Protein AF-A0A432K5N5-F1 (afdb_monomer_lite)

Radius of gyration: 28.48 Å; chains: 1; bounding box: 92×32×69 Å

Foldseek 3Di:
DPVVVVVVVVVVVVVVVVVVVVVVVVPPPPVPPDAAEAEQVVQFPHEDADFWHKYWYNQTPFGKHFAFDKGKYKYFHNDFLKAKKKAWPDDDADPPKWKWKAQERDPVHHTPDIDHPVHDRHPHIDFRDPVYNRNMMMIITHHRHMDRTIMIIMHIDHDDFDKDKDWDAKVVGWDDDPNDTDDDDDPPDDMDTAMAMGRVCAPVGHHDGPVVDFDWDDPPPPDIDRDHD

Secondary structure (DSSP, 8-state):
--HHHHHHHHHHHHHHHHHHHHHHHTTS------PPEEETTTTTTEEEE-SEEEEE-TTGGGSPBPTT-EEEEEEE-SSTT-EEEEEEEEEE--TT-EEEEEESSSTTSEEEEEE-SSS--TTSEEE--TT-TT--EEEEEE-SS-BSEEEEEEEEEPPPPP-EEEEEEEESPPEEETTEEE----TT---EEEEEEE-TTTTSSS---GGGS---EE-SSS-EE----

Sequence (229 aa):
MQLHITELIIYKHMKTIIQSLTLSILLIIGITAKSQNYNISNYNGQTVSTCSGNFYDSGGPNGSYNQGENYSITFCPSTAGAYINLDFTQWNVGAGDNLRVYDGSTNAANLLATFNNTLSPVGMIVTASVLNPAGCLTLEWSSASTSAGWAAAVSCGLPCQNFEVVLQSSTPAFHLDTGFYYIDICPGDTVSITAEGIYNLNDSVYHQSDLTTDFIWDMGNGTFDTAIT

Structure (mmCIF, N/CA/C/O backbone):
data_AF-A0A432K5N5-F1
#
_entry.id   AF-A0A432K5N5-F1
#
loop_
_atom_site.group_PDB
_atom_site.id
_atom_site.type_symbol
_atom_site.label_atom_id
_atom_site.label_alt_id
_atom_site.label_comp_id
_atom_site.label_asym_id
_atom_site.label_entity_id
_atom_site.label_seq_id
_atom_site.pdbx_PDB_ins_code
_atom_site.Cartn_x
_atom_site.Cartn_y
_atom_site.Cartn_z
_atom_site.occupancy
_atom_site.B_iso_or_equiv
_atom_site.auth_seq_id
_atom_site.auth_comp_id
_atom_site.auth_asym_id
_atom_site.auth_atom_id
_atom_site.pdbx_PDB_model_num
ATOM 1 N N . MET A 1 1 ? -72.935 -12.241 -6.022 1.00 48.00 1 MET A N 1
ATOM 2 C CA . MET A 1 1 ? -71.746 -12.521 -5.185 1.00 48.00 1 MET A CA 1
ATOM 3 C C . MET A 1 1 ? -70.800 -13.442 -5.963 1.00 48.00 1 MET A C 1
ATOM 5 O O . MET A 1 1 ? -70.664 -14.602 -5.620 1.00 48.00 1 MET A O 1
ATOM 9 N N . GLN A 1 2 ? -70.224 -12.971 -7.078 1.00 45.00 2 GLN A N 1
ATOM 10 C CA . GLN A 1 2 ? -69.380 -13.824 -7.942 1.00 45.00 2 GLN A CA 1
ATOM 11 C C . GLN A 1 2 ? -68.281 -13.031 -8.667 1.00 45.00 2 GLN A C 1
ATOM 13 O O . GLN A 1 2 ? -67.183 -13.541 -8.824 1.00 45.00 2 GLN A O 1
ATOM 18 N N . LEU A 1 3 ? -68.517 -11.749 -8.975 1.00 39.62 3 LEU A N 1
ATOM 19 C CA . LEU A 1 3 ? -67.509 -10.859 -9.574 1.00 39.62 3 LEU A CA 1
ATOM 20 C C . LEU A 1 3 ? -66.351 -10.481 -8.628 1.00 39.62 3 LEU A C 1
ATOM 22 O O . LEU A 1 3 ? -65.210 -10.391 -9.066 1.00 39.62 3 LEU A O 1
ATOM 26 N N . HIS A 1 4 ? -66.611 -10.325 -7.326 1.00 44.00 4 HIS A N 1
ATOM 27 C CA . HIS A 1 4 ? -65.592 -9.870 -6.364 1.00 44.00 4 HIS A CA 1
ATOM 28 C C . HIS A 1 4 ? -64.550 -10.942 -5.988 1.00 44.00 4 HIS A C 1
ATOM 30 O O . HIS A 1 4 ? -63.457 -10.611 -5.541 1.00 44.00 4 HIS A O 1
ATOM 36 N N . ILE A 1 5 ? -64.864 -12.232 -6.168 1.00 46.91 5 ILE A N 1
ATOM 37 C CA . ILE A 1 5 ? -63.944 -13.331 -5.825 1.00 46.91 5 ILE A CA 1
ATOM 38 C C . ILE A 1 5 ? -62.950 -13.577 -6.974 1.00 46.91 5 ILE A C 1
ATOM 40 O O . ILE A 1 5 ? -61.781 -13.864 -6.728 1.00 46.91 5 ILE A O 1
ATOM 44 N N . THR A 1 6 ? -63.374 -13.394 -8.228 1.00 48.53 6 THR A N 1
ATOM 45 C CA . THR A 1 6 ? -62.521 -13.559 -9.417 1.00 48.53 6 THR A CA 1
ATOM 46 C C . THR A 1 6 ? -61.426 -12.496 -9.541 1.00 48.53 6 THR A C 1
ATOM 48 O O . THR A 1 6 ? -60.299 -12.840 -9.886 1.00 48.53 6 THR A O 1
ATOM 51 N N . GLU A 1 7 ? -61.697 -11.231 -9.199 1.00 49.97 7 GLU A N 1
ATOM 52 C CA . GLU A 1 7 ? -60.682 -10.161 -9.261 1.00 49.97 7 GLU A CA 1
ATOM 53 C C . GLU A 1 7 ? -59.570 -10.340 -8.213 1.00 49.97 7 GLU A C 1
ATOM 55 O O . GLU A 1 7 ? -58.390 -10.136 -8.507 1.00 49.97 7 GLU A O 1
ATOM 60 N N . LEU A 1 8 ? -59.921 -10.801 -7.006 1.00 45.25 8 LEU A N 1
ATOM 61 C CA . LEU A 1 8 ? -58.962 -11.004 -5.915 1.00 45.25 8 LEU A CA 1
ATOM 62 C C . LEU A 1 8 ? -57.970 -12.149 -6.208 1.00 45.25 8 LEU A C 1
ATOM 64 O O . LEU A 1 8 ? -56.801 -12.078 -5.823 1.00 45.25 8 LEU A O 1
ATOM 68 N N . ILE A 1 9 ? -58.426 -13.196 -6.908 1.00 52.25 9 ILE A N 1
ATOM 69 C CA . ILE A 1 9 ? -57.605 -14.356 -7.295 1.00 52.25 9 ILE A CA 1
ATOM 70 C C . ILE A 1 9 ? -56.605 -13.968 -8.395 1.00 52.25 9 ILE A C 1
ATOM 72 O O . ILE A 1 9 ? -55.424 -14.307 -8.291 1.00 52.25 9 ILE A O 1
ATOM 76 N N . ILE A 1 10 ? -57.038 -13.198 -9.401 1.00 55.00 10 ILE A N 1
ATOM 77 C CA . ILE A 1 10 ? -56.168 -12.709 -10.485 1.00 55.00 10 ILE A CA 1
ATOM 78 C C . ILE A 1 10 ? -55.070 -11.794 -9.922 1.00 55.00 10 ILE A C 1
ATOM 80 O O . ILE A 1 10 ? -53.894 -11.970 -10.243 1.00 55.00 10 ILE A O 1
ATOM 84 N N . TYR A 1 11 ? -55.424 -10.881 -9.009 1.00 47.34 11 TYR A N 1
ATOM 85 C CA . TYR A 1 11 ? -54.466 -9.969 -8.380 1.00 47.34 11 TYR A CA 1
ATOM 86 C C . TYR A 1 11 ? -53.404 -10.705 -7.544 1.00 47.34 11 TYR A C 1
ATOM 88 O O . TYR A 1 11 ? -52.215 -10.390 -7.630 1.00 47.34 11 TYR A O 1
ATOM 96 N N . LYS A 1 12 ? -53.799 -11.725 -6.767 1.00 51.06 12 LYS A N 1
ATOM 97 C CA . LYS A 1 12 ? -52.868 -12.497 -5.928 1.00 51.06 12 LYS A CA 1
ATOM 98 C C . LYS A 1 12 ? -51.894 -13.326 -6.774 1.00 51.06 12 LYS A C 1
ATOM 100 O O . LYS A 1 12 ? -50.698 -13.294 -6.500 1.00 51.06 12 LYS A O 1
ATOM 105 N N . HIS A 1 13 ? -52.374 -13.982 -7.835 1.00 55.09 13 HIS A N 1
ATOM 106 C CA . HIS A 1 13 ? -51.514 -14.735 -8.755 1.00 55.09 13 HIS A CA 1
ATOM 107 C C . HIS A 1 13 ? -50.558 -13.830 -9.542 1.00 55.09 13 HIS A C 1
ATOM 109 O O . HIS A 1 13 ? -49.378 -14.158 -9.648 1.00 55.09 13 HIS A O 1
ATOM 115 N N . MET A 1 14 ? -51.013 -12.666 -10.021 1.00 58.84 14 MET A N 1
ATOM 116 C CA . MET A 1 14 ? -50.136 -11.694 -10.686 1.00 58.84 14 MET A CA 1
ATOM 117 C C . MET A 1 14 ? -49.046 -11.164 -9.749 1.00 58.84 14 MET A C 1
ATOM 119 O O . MET A 1 14 ? -47.897 -11.052 -10.162 1.00 58.84 14 MET A O 1
ATOM 123 N N . LYS A 1 15 ? -49.363 -10.884 -8.478 1.00 54.88 15 LYS A N 1
ATOM 124 C CA . LYS A 1 15 ? -48.390 -10.362 -7.506 1.00 54.88 15 LYS A CA 1
ATOM 125 C C . LYS A 1 15 ? -47.316 -11.393 -7.147 1.00 54.88 15 LYS A C 1
ATOM 127 O O . LYS A 1 15 ? -46.144 -11.037 -7.090 1.00 54.88 15 LYS A O 1
ATOM 132 N N . THR A 1 16 ? -47.690 -12.667 -6.989 1.00 53.41 16 THR A N 1
ATOM 133 C CA . THR A 1 16 ? -46.729 -13.756 -6.749 1.00 53.41 16 THR A CA 1
ATOM 134 C C . THR A 1 16 ? -45.864 -14.024 -7.982 1.00 53.41 16 THR A C 1
ATOM 136 O O . THR A 1 16 ? -44.657 -14.155 -7.838 1.00 53.41 16 THR A O 1
ATOM 139 N N . ILE A 1 17 ? -46.432 -14.007 -9.195 1.00 57.22 17 ILE A N 1
ATOM 140 C CA . ILE A 1 17 ? -45.670 -14.169 -10.446 1.00 57.22 17 ILE A CA 1
ATOM 141 C C . ILE A 1 17 ? -44.694 -12.999 -10.657 1.00 57.22 17 ILE A C 1
ATOM 143 O O . ILE A 1 17 ? -43.542 -13.233 -11.006 1.00 57.22 17 ILE A O 1
ATOM 147 N N . ILE A 1 18 ? -45.104 -11.754 -10.384 1.00 55.78 18 ILE A N 1
ATOM 148 C CA . ILE A 1 18 ? -44.230 -10.573 -10.480 1.00 55.78 18 ILE A CA 1
ATOM 149 C C . ILE A 1 18 ? -43.122 -10.622 -9.416 1.00 55.78 18 ILE A C 1
ATOM 151 O O . ILE A 1 18 ? -41.972 -10.375 -9.757 1.00 55.78 18 ILE A O 1
ATOM 155 N N . GLN A 1 19 ? -43.421 -11.013 -8.169 1.00 50.06 19 GLN A N 1
ATOM 156 C CA . GLN A 1 19 ? -42.411 -11.177 -7.111 1.00 50.06 19 GLN A CA 1
ATOM 157 C C . GLN A 1 19 ? -41.409 -12.301 -7.421 1.00 50.06 19 GLN A C 1
ATOM 159 O O . GLN A 1 19 ? -40.210 -12.132 -7.190 1.00 50.06 19 GLN A O 1
ATOM 164 N N . SER A 1 20 ? -41.869 -13.419 -7.992 1.00 51.44 20 SER A N 1
ATOM 165 C CA . SER A 1 20 ? -41.005 -14.512 -8.446 1.00 51.44 20 SER A CA 1
ATOM 166 C C . SER A 1 20 ? -40.150 -14.104 -9.649 1.00 51.44 20 SER A C 1
ATOM 168 O O . SER A 1 20 ? -38.953 -14.363 -9.633 1.00 51.44 20 SER A O 1
ATOM 170 N N . LEU A 1 21 ? -40.702 -13.393 -10.644 1.00 49.06 21 LEU A N 1
ATOM 171 C CA . LEU A 1 21 ? -39.921 -12.877 -11.777 1.00 49.06 21 LEU A CA 1
ATOM 172 C C . LEU A 1 21 ? -38.880 -11.834 -11.343 1.00 49.06 21 LEU A C 1
ATOM 174 O O . LEU A 1 21 ? -37.764 -11.858 -11.856 1.00 49.06 21 LEU A O 1
ATOM 178 N N . THR A 1 22 ? -39.189 -10.960 -10.379 1.00 52.25 22 THR A N 1
ATOM 179 C CA . THR A 1 22 ? -38.211 -9.985 -9.864 1.00 52.25 22 THR A CA 1
ATOM 180 C C . THR A 1 22 ? -37.103 -10.641 -9.040 1.00 52.25 22 THR A C 1
ATOM 182 O O . THR A 1 22 ? -35.961 -10.203 -9.127 1.00 52.25 22 THR A O 1
ATOM 185 N N . LEU A 1 23 ? -37.394 -11.718 -8.297 1.00 46.12 23 LEU A N 1
ATOM 186 C CA . LEU A 1 23 ? -36.391 -12.449 -7.511 1.00 46.12 23 LEU A CA 1
ATOM 187 C C . LEU A 1 23 ? -35.502 -13.346 -8.394 1.00 46.12 23 LEU A C 1
ATOM 189 O O . LEU A 1 23 ? -34.322 -13.516 -8.108 1.00 46.12 23 LEU A O 1
ATOM 193 N N . SER A 1 24 ? -36.039 -13.868 -9.503 1.00 49.38 24 SER A N 1
ATOM 194 C CA . SER A 1 24 ? -35.274 -14.637 -10.497 1.00 49.38 24 SER A CA 1
ATOM 195 C C . SER A 1 24 ? -34.424 -13.760 -11.430 1.00 49.38 24 SER A C 1
ATOM 197 O O . SER A 1 24 ? -33.369 -14.202 -11.873 1.00 49.38 24 SER A O 1
ATOM 199 N N . ILE A 1 25 ? -34.832 -12.512 -11.697 1.00 50.62 25 ILE A N 1
ATOM 200 C CA . ILE A 1 25 ? -34.043 -11.538 -12.478 1.00 50.62 25 ILE A CA 1
ATOM 201 C C . ILE A 1 25 ? -32.912 -10.912 -11.638 1.00 50.62 25 ILE A C 1
ATOM 203 O O . ILE A 1 25 ? -31.869 -10.566 -12.190 1.00 50.62 25 ILE A O 1
ATOM 207 N N . LEU A 1 26 ? -33.052 -10.844 -10.307 1.00 47.88 26 LEU A N 1
ATOM 208 C CA . LEU A 1 26 ? -32.001 -10.343 -9.408 1.00 47.88 26 LEU A CA 1
ATOM 209 C C . LEU A 1 26 ? -30.883 -11.367 -9.110 1.00 47.88 26 LEU A C 1
ATOM 211 O O . LEU A 1 26 ? -29.876 -11.000 -8.514 1.00 47.88 26 LEU A O 1
ATOM 215 N N . LEU A 1 27 ? -31.022 -12.631 -9.536 1.00 47.88 27 LEU A N 1
ATOM 216 C CA . LEU A 1 27 ? -30.067 -13.715 -9.241 1.00 47.88 27 LEU A CA 1
ATOM 217 C C . LEU A 1 27 ? -29.141 -14.086 -10.422 1.00 47.88 27 LEU A C 1
ATOM 219 O O . LEU A 1 27 ? -28.374 -15.037 -10.321 1.00 47.88 27 LEU A O 1
ATOM 223 N N . ILE A 1 28 ? -29.188 -13.355 -11.546 1.00 52.25 28 ILE A N 1
ATOM 224 C CA . ILE A 1 28 ? -28.352 -13.640 -12.739 1.00 52.25 28 ILE A CA 1
ATOM 225 C C . ILE A 1 28 ? -27.325 -12.530 -13.029 1.00 52.25 28 ILE A C 1
ATOM 227 O O . ILE A 1 28 ? -26.468 -12.684 -13.897 1.00 52.25 28 ILE A O 1
ATOM 231 N N . ILE A 1 29 ? -27.275 -11.461 -12.230 1.00 54.59 29 ILE A N 1
ATOM 232 C CA . ILE A 1 29 ? -26.068 -10.625 -12.166 1.00 54.59 29 ILE A CA 1
ATOM 233 C C . ILE A 1 29 ? -25.124 -11.292 -11.167 1.00 54.59 29 ILE A C 1
ATOM 235 O O . ILE A 1 29 ? -24.932 -10.834 -10.045 1.00 54.59 29 ILE A O 1
ATOM 239 N N . GLY A 1 30 ? -24.564 -12.435 -11.568 1.00 46.44 30 GLY A N 1
ATOM 240 C CA . GLY A 1 30 ? -23.359 -12.939 -10.934 1.00 46.44 30 GLY A CA 1
ATOM 241 C C . GLY A 1 30 ? -22.313 -11.844 -11.072 1.00 46.44 30 GLY A C 1
ATOM 242 O O . GLY A 1 30 ? -21.838 -11.579 -12.175 1.00 46.44 30 GLY A O 1
ATOM 243 N N . ILE A 1 31 ? -22.013 -11.157 -9.972 1.00 51.69 31 ILE A N 1
ATOM 244 C CA . ILE A 1 31 ? -20.956 -10.157 -9.906 1.00 51.69 31 ILE A CA 1
ATOM 245 C C . ILE A 1 31 ? -19.654 -10.938 -10.074 1.00 51.69 31 ILE A C 1
ATOM 247 O O . ILE A 1 31 ? -19.021 -11.350 -9.107 1.00 51.69 31 ILE A O 1
ATOM 251 N N . THR A 1 32 ? -19.254 -11.218 -11.312 1.00 44.94 32 THR A N 1
ATOM 252 C CA . THR A 1 32 ? -17.868 -11.566 -11.589 1.00 44.94 32 THR A CA 1
ATOM 253 C C . THR A 1 32 ? -17.076 -10.308 -11.288 1.00 44.94 32 THR A C 1
ATOM 255 O O . THR A 1 32 ? -16.906 -9.458 -12.162 1.00 44.94 32 THR A O 1
ATOM 258 N N . ALA A 1 33 ? -16.638 -10.163 -10.038 1.00 48.50 33 ALA A N 1
ATOM 259 C CA . ALA A 1 33 ? -15.584 -9.242 -9.668 1.00 48.50 33 ALA A CA 1
ATOM 260 C C . ALA A 1 33 ? -14.334 -9.696 -10.429 1.00 48.50 33 ALA A C 1
ATOM 262 O O . ALA A 1 33 ? -13.565 -10.547 -9.986 1.00 48.50 33 ALA A O 1
ATOM 263 N N . LYS A 1 34 ? -14.184 -9.211 -11.662 1.00 54.66 34 LYS A N 1
ATOM 264 C CA . LYS A 1 34 ? -12.931 -9.331 -12.390 1.00 54.66 34 LYS A CA 1
ATOM 265 C C . LYS A 1 34 ? -11.971 -8.401 -11.661 1.00 54.66 34 LYS A C 1
ATOM 267 O O . LYS A 1 34 ? -12.153 -7.188 -11.705 1.00 54.66 34 LYS A O 1
ATOM 272 N N . SER A 1 35 ? -10.992 -8.976 -10.964 1.00 68.69 35 SER A N 1
ATOM 273 C CA . SER A 1 35 ? -9.805 -8.228 -10.548 1.00 68.69 35 SER A CA 1
ATOM 274 C C . SER A 1 35 ? -9.280 -7.476 -11.775 1.00 68.69 35 SER A C 1
ATOM 276 O O . SER A 1 35 ? -9.126 -8.080 -12.843 1.00 68.69 35 SER A O 1
ATOM 278 N N . GLN A 1 36 ? -9.120 -6.156 -11.670 1.00 91.44 36 GLN A N 1
ATOM 279 C CA . GLN A 1 36 ? -8.632 -5.347 -12.784 1.00 91.44 36 GLN A CA 1
ATOM 280 C C . GLN A 1 36 ? -7.173 -5.705 -13.059 1.00 91.44 36 GLN A C 1
ATOM 282 O O . GLN A 1 36 ? -6.395 -5.883 -12.126 1.00 91.44 36 GLN A O 1
ATOM 287 N N . ASN A 1 37 ? -6.801 -5.798 -14.333 1.00 95.81 37 ASN A N 1
ATOM 288 C CA . ASN A 1 37 ? -5.415 -6.026 -14.721 1.00 95.81 37 ASN A CA 1
ATOM 289 C C . ASN A 1 37 ? -4.746 -4.685 -15.033 1.00 95.81 37 ASN A C 1
ATOM 291 O O . ASN A 1 37 ? -5.134 -3.994 -15.975 1.00 95.81 37 ASN A O 1
ATOM 295 N N . TYR A 1 38 ? -3.712 -4.359 -14.274 1.00 97.88 38 TYR A N 1
ATOM 296 C CA . TYR A 1 38 ? -2.843 -3.215 -14.472 1.00 97.88 38 TYR A CA 1
ATOM 297 C C . TYR A 1 38 ? -1.561 -3.702 -15.135 1.00 97.88 38 TYR A C 1
ATOM 299 O O . TYR A 1 38 ? -0.731 -4.343 -14.508 1.00 97.88 38 TYR A O 1
ATOM 307 N N . ASN A 1 39 ? -1.403 -3.432 -16.423 1.00 97.88 39 ASN A N 1
ATOM 308 C CA . ASN A 1 39 ? -0.133 -3.640 -17.108 1.00 97.88 39 ASN A CA 1
ATOM 309 C C . ASN A 1 39 ? 0.626 -2.310 -17.082 1.00 97.88 39 ASN A C 1
ATOM 311 O O . ASN A 1 39 ? 0.088 -1.299 -17.541 1.00 97.88 39 ASN A O 1
ATOM 315 N N . ILE A 1 40 ? 1.847 -2.297 -16.545 1.00 98.31 40 ILE A N 1
ATOM 316 C CA . ILE A 1 40 ? 2.584 -1.054 -16.284 1.00 98.31 40 ILE A CA 1
ATOM 317 C C . ILE A 1 40 ? 2.774 -0.184 -17.538 1.00 98.31 40 ILE A C 1
ATOM 319 O O . ILE A 1 40 ? 2.737 1.040 -17.446 1.00 98.31 40 ILE A O 1
ATOM 323 N N . SER A 1 41 ? 2.884 -0.791 -18.725 1.00 98.12 41 SER A N 1
ATOM 324 C CA . SER A 1 41 ? 3.033 -0.052 -19.986 1.00 98.12 41 SER A CA 1
ATOM 325 C C . SER A 1 41 ? 1.778 0.748 -20.365 1.00 98.12 41 SER A C 1
ATOM 327 O O . SER A 1 41 ? 1.883 1.869 -20.863 1.00 98.12 41 SER A O 1
ATOM 329 N N . ASN A 1 42 ? 0.586 0.223 -20.057 1.00 98.19 42 ASN A N 1
ATOM 330 C CA . ASN A 1 42 ? -0.697 0.885 -20.328 1.00 98.19 42 ASN A CA 1
ATOM 331 C C . ASN A 1 42 ? -0.989 2.030 -19.349 1.00 98.19 42 ASN A C 1
ATOM 333 O O . ASN A 1 42 ? -1.762 2.935 -19.663 1.00 98.19 42 ASN A O 1
ATOM 337 N N . TYR A 1 43 ? -0.381 1.975 -18.164 1.00 98.06 43 TYR A N 1
ATOM 338 C CA . TYR A 1 43 ? -0.580 2.927 -17.072 1.00 98.06 43 TYR A CA 1
ATOM 339 C C . TYR A 1 43 ? 0.659 3.792 -16.809 1.00 98.06 43 TYR A C 1
ATOM 341 O O . TYR A 1 43 ? 0.774 4.400 -15.747 1.00 98.06 43 TYR A O 1
ATOM 349 N N . ASN A 1 44 ? 1.574 3.873 -17.777 1.00 98.50 44 ASN A N 1
ATOM 350 C CA . ASN A 1 44 ? 2.822 4.606 -17.622 1.00 98.50 44 ASN A CA 1
ATOM 351 C C . ASN A 1 44 ? 2.584 6.082 -17.245 1.00 98.50 44 ASN A C 1
ATOM 353 O O . ASN A 1 44 ? 1.885 6.807 -17.957 1.00 98.50 44 ASN A O 1
ATOM 357 N N . GLY A 1 45 ? 3.183 6.522 -16.138 1.00 97.88 45 GLY A N 1
ATOM 358 C CA . GLY A 1 45 ? 3.072 7.867 -15.580 1.00 97.88 45 GLY A CA 1
ATOM 359 C C . GLY A 1 45 ? 1.733 8.179 -14.907 1.00 97.88 45 GLY A C 1
ATOM 360 O O . GLY A 1 45 ? 1.482 9.342 -14.593 1.00 97.88 45 GLY A O 1
ATOM 361 N N . GLN A 1 46 ? 0.855 7.191 -14.711 1.00 98.31 46 GLN A N 1
ATOM 362 C CA . GLN A 1 46 ? -0.476 7.404 -14.140 1.00 98.31 46 GLN A CA 1
ATOM 363 C C . GLN A 1 46 ? -0.526 7.098 -12.642 1.00 98.31 46 GLN A C 1
ATOM 365 O O . GLN A 1 46 ? 0.175 6.221 -12.135 1.00 98.31 46 GLN A O 1
ATOM 370 N N . THR A 1 47 ? -1.448 7.777 -11.958 1.00 98.44 47 THR A N 1
ATOM 371 C CA . THR A 1 47 ? -1.877 7.434 -10.601 1.00 98.44 47 THR A CA 1
ATOM 372 C C . THR A 1 47 ? -3.207 6.691 -10.664 1.00 98.44 47 THR A C 1
ATOM 374 O O . THR A 1 47 ? -4.201 7.224 -11.156 1.00 98.44 47 THR A O 1
ATOM 377 N N . VAL A 1 48 ? -3.237 5.469 -10.142 1.00 98.19 48 VAL A N 1
ATOM 378 C CA . VAL A 1 48 ? -4.415 4.604 -10.087 1.00 98.19 48 VAL A CA 1
ATOM 379 C C . VAL A 1 48 ? -4.918 4.532 -8.649 1.00 98.19 48 VAL A C 1
ATOM 381 O O . VAL A 1 48 ? -4.195 4.098 -7.755 1.00 98.19 48 VAL A O 1
ATOM 384 N N . SER A 1 49 ? -6.173 4.928 -8.429 1.00 97.75 49 SER A N 1
ATOM 385 C CA . SER A 1 49 ? -6.854 4.737 -7.146 1.00 97.75 49 SER A CA 1
ATOM 386 C C . SER A 1 49 ? -7.570 3.384 -7.135 1.00 97.75 49 SER A C 1
ATOM 388 O O . SER A 1 49 ? -8.514 3.178 -7.899 1.00 97.75 49 SER A O 1
ATOM 390 N N . THR A 1 50 ? -7.095 2.436 -6.325 1.00 97.06 50 THR A N 1
ATOM 391 C CA . THR A 1 50 ? -7.640 1.071 -6.251 1.00 97.06 50 THR A CA 1
ATOM 392 C C . THR A 1 50 ? -7.286 0.391 -4.929 1.00 97.06 50 THR A C 1
ATOM 394 O O . THR A 1 50 ? -6.323 0.762 -4.267 1.00 97.06 50 THR A O 1
ATOM 397 N N . CYS A 1 51 ? -8.049 -0.637 -4.566 1.00 96.44 51 CYS A N 1
ATOM 398 C CA . CYS A 1 51 ? -7.748 -1.543 -3.457 1.00 96.44 51 CYS A CA 1
ATOM 399 C C . CYS A 1 51 ? -7.767 -3.019 -3.867 1.00 96.44 51 CYS A C 1
ATOM 401 O O . CYS A 1 51 ? -7.766 -3.901 -3.011 1.00 96.44 51 CYS A O 1
ATOM 403 N N . SER A 1 52 ? -7.806 -3.297 -5.171 1.00 97.06 52 SER A N 1
ATOM 404 C CA . SER A 1 52 ? -7.775 -4.656 -5.705 1.00 97.06 52 SER A CA 1
ATOM 405 C C . SER A 1 52 ? -7.301 -4.649 -7.152 1.00 97.06 52 SER A C 1
ATOM 407 O O . SER A 1 52 ? -7.764 -3.832 -7.951 1.00 97.06 52 SER A O 1
ATOM 409 N N . GLY A 1 53 ? -6.456 -5.596 -7.527 1.00 96.69 53 GLY A N 1
ATOM 410 C CA . GLY A 1 53 ? -6.078 -5.786 -8.921 1.00 96.69 53 GLY A CA 1
ATOM 411 C C . GLY A 1 53 ? -4.933 -6.764 -9.077 1.00 96.69 53 GLY A C 1
ATOM 412 O O . GLY A 1 53 ? -4.273 -7.116 -8.105 1.00 96.69 53 GLY A O 1
ATOM 413 N N . ASN A 1 54 ? -4.670 -7.161 -10.312 1.00 97.81 54 ASN A N 1
ATOM 414 C CA . ASN A 1 54 ? -3.435 -7.831 -10.679 1.00 97.81 54 ASN A CA 1
ATOM 415 C C . ASN A 1 54 ? -2.554 -6.834 -11.426 1.00 97.81 54 ASN A C 1
ATOM 417 O O . ASN A 1 54 ? -2.996 -6.216 -12.390 1.00 97.81 54 ASN A O 1
ATOM 421 N N . PHE A 1 55 ? -1.319 -6.677 -10.991 1.00 98.31 55 PHE A N 1
ATOM 422 C CA . PHE A 1 55 ? -0.328 -5.780 -11.549 1.00 98.31 55 PHE A CA 1
ATOM 423 C C . PHE A 1 55 ? 0.759 -6.586 -12.257 1.00 98.31 55 PHE A C 1
ATOM 425 O O . PHE A 1 55 ? 1.299 -7.529 -11.690 1.00 98.31 55 PHE A O 1
ATOM 432 N N . TYR A 1 56 ? 1.061 -6.225 -13.496 1.00 98.44 56 TYR A N 1
ATOM 433 C CA . TYR A 1 56 ? 1.975 -6.941 -14.375 1.00 98.44 56 TYR A CA 1
ATOM 434 C C . TYR A 1 56 ? 2.977 -5.980 -15.005 1.00 98.44 56 TYR A C 1
ATOM 436 O O . TYR A 1 56 ? 2.704 -4.781 -15.160 1.00 98.44 56 TYR A O 1
ATOM 444 N N . ASP A 1 57 ? 4.092 -6.542 -15.461 1.00 98.38 57 ASP A N 1
ATOM 445 C CA . ASP A 1 57 ? 4.968 -5.894 -16.430 1.00 98.38 57 ASP A CA 1
ATOM 446 C C . ASP A 1 57 ? 4.265 -5.628 -17.782 1.00 98.38 57 ASP A C 1
ATOM 448 O O . ASP A 1 57 ? 3.058 -5.840 -17.952 1.00 98.38 57 ASP A O 1
ATOM 452 N N . SER A 1 58 ? 5.028 -5.126 -18.757 1.00 98.12 58 SER A N 1
ATOM 453 C CA . SER A 1 58 ? 4.537 -4.727 -20.080 1.00 98.12 58 SER A CA 1
ATOM 454 C C . SER A 1 58 ? 3.959 -5.874 -20.922 1.00 98.12 58 SER A C 1
ATOM 456 O O . SER A 1 58 ? 3.091 -5.632 -21.765 1.00 98.12 58 SER A O 1
ATOM 458 N N . GLY A 1 59 ? 4.380 -7.117 -20.686 1.00 97.12 59 GLY A N 1
ATOM 459 C CA . GLY A 1 59 ? 3.909 -8.318 -21.373 1.00 97.12 59 GLY A CA 1
ATOM 460 C C . GLY A 1 59 ? 2.538 -8.804 -20.896 1.00 97.12 59 GLY A C 1
ATOM 461 O O . GLY A 1 59 ? 1.862 -9.565 -21.596 1.00 97.12 59 GLY A O 1
ATOM 462 N N . GLY A 1 60 ? 2.076 -8.330 -19.736 1.00 96.44 60 GLY A N 1
ATOM 463 C CA . GLY A 1 60 ? 0.827 -8.779 -19.127 1.00 96.44 60 GLY A CA 1
ATOM 464 C C . GLY A 1 60 ? 0.890 -10.238 -18.640 1.00 96.44 60 GLY A C 1
ATOM 465 O O . GLY A 1 60 ? 1.961 -10.821 -18.540 1.00 96.44 60 GLY A O 1
ATOM 466 N N . PRO A 1 61 ? -0.257 -10.881 -18.355 1.00 94.25 61 PRO A N 1
ATOM 467 C CA . PRO A 1 61 ? -0.291 -12.157 -17.628 1.00 94.25 61 PRO A CA 1
ATOM 468 C C . PRO A 1 61 ? 0.337 -13.355 -18.355 1.00 94.25 61 PRO A C 1
ATOM 470 O O . PRO A 1 61 ? 0.571 -14.380 -17.725 1.00 94.25 61 PRO A O 1
ATOM 473 N N . ASN A 1 62 ? 0.535 -13.271 -19.675 1.00 93.69 62 ASN A N 1
ATOM 474 C CA . ASN A 1 62 ? 1.026 -14.386 -20.496 1.00 93.69 62 ASN A CA 1
ATOM 475 C C . ASN A 1 62 ? 2.177 -13.981 -21.433 1.00 93.69 62 ASN A C 1
ATOM 477 O O . ASN A 1 62 ? 2.549 -14.768 -22.303 1.00 93.69 62 ASN A O 1
ATOM 481 N N . GLY A 1 63 ? 2.674 -12.747 -21.330 1.00 96.12 63 GLY A N 1
ATOM 482 C CA . GLY A 1 63 ? 3.687 -12.201 -22.228 1.00 96.12 63 GLY A CA 1
ATOM 483 C C . GLY A 1 63 ? 4.962 -11.841 -21.481 1.00 96.12 63 GLY A C 1
ATOM 484 O O . GLY A 1 63 ? 4.958 -11.687 -20.269 1.00 96.12 63 GLY A O 1
ATOM 485 N N . SER A 1 64 ? 6.047 -11.702 -22.232 1.00 98.00 64 SER A N 1
ATOM 486 C CA . SER A 1 64 ? 7.320 -11.194 -21.726 1.00 98.00 64 SER A CA 1
ATOM 487 C C . SER A 1 64 ? 7.375 -9.675 -21.813 1.00 98.00 64 SER A C 1
ATOM 489 O O . SER A 1 64 ? 6.839 -9.095 -22.761 1.00 98.00 64 SER A O 1
ATOM 491 N N . TYR A 1 65 ? 8.107 -9.054 -20.892 1.00 98.38 65 TYR A N 1
ATOM 492 C CA . TYR A 1 65 ? 8.531 -7.667 -21.051 1.00 98.38 65 TYR A CA 1
ATOM 493 C C . TYR A 1 65 ? 9.691 -7.547 -22.043 1.00 98.38 65 TYR A C 1
ATOM 495 O O . TYR A 1 65 ? 10.453 -8.495 -22.247 1.00 98.38 65 TYR A O 1
ATOM 503 N N . ASN A 1 66 ? 9.855 -6.369 -22.643 1.00 98.31 66 ASN A N 1
ATOM 504 C CA . ASN A 1 66 ? 10.897 -6.074 -23.623 1.00 98.31 66 ASN A CA 1
ATOM 505 C C . ASN A 1 66 ? 12.110 -5.387 -22.987 1.00 98.31 66 ASN A C 1
ATOM 507 O O . ASN A 1 66 ? 12.035 -4.827 -21.896 1.00 98.31 66 ASN A O 1
ATOM 511 N N . GLN A 1 67 ? 13.235 -5.390 -23.702 1.00 97.69 67 GLN A N 1
ATOM 512 C CA . GLN A 1 67 ? 14.420 -4.614 -23.334 1.00 97.69 67 GLN A CA 1
ATOM 513 C C . GLN A 1 67 ? 14.197 -3.110 -23.564 1.00 97.69 67 GLN A C 1
ATOM 515 O O . GLN A 1 67 ? 13.581 -2.715 -24.553 1.00 97.69 67 GLN A O 1
ATOM 520 N N . GLY A 1 68 ? 14.792 -2.273 -22.709 1.00 98.06 68 GLY A N 1
ATOM 521 C CA . GLY A 1 68 ? 14.811 -0.818 -22.876 1.00 98.06 68 GLY A CA 1
ATOM 522 C C . GLY A 1 68 ? 13.544 -0.127 -22.381 1.00 98.06 68 GLY A C 1
ATOM 523 O O . GLY A 1 68 ? 13.264 1.004 -22.778 1.00 98.06 68 GLY A O 1
ATOM 524 N N . GLU A 1 69 ? 12.769 -0.796 -21.533 1.00 98.50 69 GLU A N 1
ATOM 525 C CA . GLU A 1 69 ? 11.572 -0.227 -20.934 1.00 98.50 69 GLU A CA 1
ATOM 526 C C . GLU A 1 69 ? 11.937 0.725 -19.805 1.00 98.50 69 GLU A C 1
ATOM 528 O O . GLU A 1 69 ? 12.915 0.526 -19.081 1.00 98.50 69 GLU A O 1
ATOM 533 N N . ASN A 1 70 ? 11.123 1.764 -19.665 1.00 98.50 70 ASN A N 1
ATOM 534 C CA . ASN A 1 70 ? 11.175 2.700 -18.559 1.00 98.50 70 ASN A CA 1
ATOM 535 C C . ASN A 1 70 ? 9.749 3.181 -18.299 1.00 98.50 70 ASN A C 1
ATOM 537 O O . ASN A 1 70 ? 9.235 4.036 -19.027 1.00 98.50 70 ASN A O 1
ATOM 541 N N . TYR A 1 71 ? 9.098 2.565 -17.318 1.00 98.75 71 TYR A N 1
ATOM 542 C CA . TYR A 1 71 ? 7.705 2.828 -16.990 1.00 98.75 71 TYR A CA 1
ATOM 543 C C . TYR A 1 71 ? 7.552 3.151 -15.514 1.00 98.75 71 TYR A C 1
ATOM 545 O O . TYR A 1 71 ? 8.211 2.545 -14.672 1.00 98.75 71 TYR A O 1
ATOM 553 N N . SER A 1 72 ? 6.642 4.063 -15.195 1.00 98.62 72 SER A N 1
ATOM 554 C CA . SER A 1 72 ? 6.254 4.340 -13.816 1.00 98.62 72 SER A CA 1
ATOM 555 C C . SER A 1 72 ? 4.752 4.219 -13.617 1.00 98.62 72 SER A C 1
ATOM 557 O O . SER A 1 72 ? 3.972 4.415 -14.544 1.00 98.62 72 SER A O 1
ATOM 559 N N . ILE A 1 73 ? 4.332 3.885 -12.405 1.00 98.75 73 ILE A N 1
ATOM 560 C CA . ILE A 1 73 ? 2.926 3.887 -12.004 1.00 98.75 73 ILE A CA 1
ATOM 561 C C . ILE A 1 73 ? 2.837 4.168 -10.511 1.00 98.75 73 ILE A C 1
ATOM 563 O O . ILE A 1 73 ? 3.667 3.701 -9.732 1.00 98.75 73 ILE A O 1
ATOM 567 N N . THR A 1 74 ? 1.812 4.899 -10.100 1.00 98.81 74 THR A N 1
ATOM 568 C CA . THR A 1 74 ? 1.510 5.113 -8.687 1.00 98.81 74 THR A CA 1
ATOM 569 C C . THR A 1 74 ? 0.189 4.446 -8.354 1.00 98.81 74 THR A C 1
ATOM 571 O O . THR A 1 74 ? -0.830 4.749 -8.969 1.00 98.81 74 THR A O 1
ATOM 574 N N . PHE A 1 75 ? 0.177 3.571 -7.355 1.00 98.69 75 PHE A N 1
ATOM 575 C CA . PHE A 1 75 ? -1.057 3.078 -6.758 1.00 98.69 75 PHE A CA 1
ATOM 576 C C . PHE A 1 75 ? -1.362 3.877 -5.501 1.00 98.69 75 PHE A C 1
ATOM 578 O O . PHE A 1 75 ? -0.498 4.045 -4.644 1.00 98.69 75 PHE A O 1
ATOM 585 N N . CYS A 1 76 ? -2.598 4.340 -5.386 1.00 98.12 76 CYS A N 1
ATOM 586 C CA . CYS A 1 76 ? -3.139 4.941 -4.180 1.00 98.12 76 CYS A CA 1
ATOM 587 C C . CYS A 1 76 ? -4.380 4.158 -3.744 1.00 98.12 76 CYS A C 1
ATOM 589 O O . CYS A 1 76 ? -5.129 3.679 -4.599 1.00 98.12 76 CYS A O 1
ATOM 591 N N . PRO A 1 77 ? -4.625 4.027 -2.436 1.00 96.88 77 PRO A N 1
ATOM 592 C CA . PRO A 1 77 ? -5.794 3.324 -1.939 1.00 96.88 77 PRO A CA 1
ATOM 593 C C . PRO A 1 77 ? -7.071 4.034 -2.410 1.00 96.88 77 PRO A C 1
ATOM 595 O O . PRO A 1 77 ? -7.156 5.263 -2.404 1.00 96.88 77 PRO A O 1
ATOM 598 N N . SER A 1 78 ? -8.081 3.271 -2.831 1.00 95.12 78 SER A N 1
ATOM 599 C CA . SER A 1 78 ? -9.420 3.818 -3.117 1.00 95.12 78 SER A CA 1
ATOM 600 C C . SER A 1 78 ? -10.257 4.044 -1.858 1.00 95.12 78 SER A C 1
ATOM 602 O O . SER A 1 78 ? -11.291 4.705 -1.911 1.00 95.12 78 SER A O 1
ATOM 604 N N . THR A 1 79 ? -9.814 3.490 -0.730 1.00 89.75 79 THR A N 1
ATOM 605 C CA . THR A 1 79 ? -10.427 3.666 0.586 1.00 89.75 79 THR A CA 1
ATOM 606 C C . THR A 1 79 ? -9.645 4.722 1.360 1.00 89.75 79 THR A C 1
ATOM 608 O O . THR A 1 79 ? -8.429 4.607 1.504 1.00 89.75 79 THR A O 1
ATOM 611 N N . ALA A 1 80 ? -10.334 5.744 1.871 1.00 85.62 80 ALA A N 1
ATOM 612 C CA . ALA A 1 80 ? -9.710 6.772 2.700 1.00 85.62 80 ALA A CA 1
ATOM 613 C C . ALA A 1 80 ? -9.039 6.145 3.936 1.00 85.62 80 ALA A C 1
ATOM 615 O O . ALA A 1 80 ? -9.610 5.256 4.567 1.00 85.62 80 ALA A O 1
ATOM 616 N N . GLY A 1 81 ? -7.810 6.575 4.230 1.00 83.44 81 GLY A N 1
ATOM 617 C CA . GLY A 1 81 ? -7.013 6.072 5.352 1.00 83.44 81 GLY A CA 1
ATOM 618 C C . GLY A 1 81 ? -6.416 4.669 5.174 1.00 83.44 81 GLY A C 1
ATOM 619 O O . GLY A 1 81 ? -5.655 4.211 6.022 1.00 83.44 81 GLY A O 1
ATOM 620 N N . ALA A 1 82 ? -6.716 3.967 4.082 1.00 92.06 82 ALA A N 1
ATOM 621 C CA . ALA A 1 82 ? -6.026 2.719 3.781 1.00 92.06 82 ALA A CA 1
ATOM 622 C C . ALA A 1 82 ? -4.607 2.974 3.243 1.00 92.06 82 ALA A C 1
ATOM 624 O O . ALA A 1 82 ? -4.198 4.111 3.020 1.00 92.06 82 ALA A O 1
ATOM 625 N N . TYR A 1 83 ? -3.853 1.902 3.029 1.00 95.38 83 TYR A N 1
ATOM 626 C CA . TYR A 1 83 ? -2.544 1.911 2.385 1.00 95.38 83 TYR A CA 1
ATOM 627 C C . TYR A 1 83 ? -2.422 0.749 1.398 1.00 95.38 83 TYR A C 1
ATOM 629 O O . TYR A 1 83 ? -3.077 -0.280 1.561 1.00 95.38 83 TYR A O 1
ATOM 637 N N . ILE A 1 84 ? -1.597 0.912 0.363 1.00 98.19 84 ILE A N 1
ATOM 638 C CA . ILE A 1 84 ? -1.374 -0.108 -0.665 1.00 98.19 84 ILE A CA 1
ATOM 639 C C . ILE A 1 84 ? -0.463 -1.222 -0.150 1.00 98.19 84 ILE A C 1
ATOM 641 O O . ILE A 1 84 ? 0.608 -0.964 0.398 1.00 98.19 84 ILE A O 1
ATOM 645 N N . ASN A 1 85 ? -0.879 -2.451 -0.441 1.00 97.81 85 ASN A N 1
ATOM 646 C CA . ASN A 1 85 ? -0.117 -3.684 -0.335 1.00 97.81 85 ASN A CA 1
ATOM 647 C C . ASN A 1 85 ? 0.099 -4.278 -1.730 1.00 97.81 85 ASN A C 1
ATOM 649 O O . ASN A 1 85 ? -0.844 -4.383 -2.519 1.00 97.81 85 ASN A O 1
ATOM 653 N N . LEU A 1 86 ? 1.321 -4.721 -2.005 1.00 98.44 86 LEU A N 1
ATOM 654 C CA . LEU A 1 86 ? 1.691 -5.458 -3.208 1.00 98.44 86 LEU A CA 1
ATOM 655 C C . LEU A 1 86 ? 2.242 -6.827 -2.816 1.00 98.44 86 LEU A C 1
ATOM 657 O O . LEU A 1 86 ? 3.257 -6.911 -2.127 1.00 98.44 86 LEU A O 1
ATOM 661 N N . ASP A 1 87 ? 1.585 -7.884 -3.278 1.00 98.12 87 ASP A N 1
ATOM 662 C CA . ASP A 1 87 ? 2.020 -9.269 -3.085 1.00 98.12 87 ASP A CA 1
ATOM 663 C C . ASP A 1 87 ? 2.513 -9.849 -4.413 1.00 98.12 87 ASP A C 1
ATOM 665 O O . ASP A 1 87 ? 1.722 -10.098 -5.325 1.00 98.12 87 ASP A O 1
ATOM 669 N N . PHE A 1 88 ? 3.827 -10.019 -4.558 1.00 97.94 88 PHE A N 1
ATOM 670 C CA . PHE A 1 88 ? 4.425 -10.512 -5.798 1.00 97.94 88 PHE A CA 1
ATOM 671 C C . PHE A 1 88 ? 4.297 -12.034 -5.901 1.00 97.94 88 PHE A C 1
ATOM 673 O O . PHE A 1 88 ? 4.873 -12.788 -5.119 1.00 97.94 88 PHE A O 1
ATOM 680 N N . THR A 1 89 ? 3.590 -12.490 -6.934 1.00 95.38 89 THR A N 1
ATOM 681 C CA . THR A 1 89 ? 3.304 -13.912 -7.187 1.00 95.38 89 THR A CA 1
ATOM 682 C C . THR A 1 89 ? 4.227 -14.526 -8.238 1.00 95.38 89 THR A C 1
ATOM 684 O O . THR A 1 89 ? 4.394 -15.745 -8.280 1.00 95.38 89 THR A O 1
ATOM 687 N N . GLN A 1 90 ? 4.846 -13.698 -9.084 1.00 96.75 90 GLN A N 1
ATOM 688 C CA . GLN A 1 90 ? 5.801 -14.122 -10.106 1.00 96.75 90 GLN A CA 1
ATOM 689 C C . GLN A 1 90 ? 6.962 -13.135 -10.185 1.00 96.75 90 GLN A C 1
ATOM 691 O O . GLN A 1 90 ? 6.757 -11.922 -10.140 1.00 96.75 90 GLN A O 1
ATOM 696 N N . TRP A 1 91 ? 8.175 -13.667 -10.334 1.00 98.06 91 TRP A N 1
ATOM 697 C CA . TRP A 1 91 ? 9.383 -12.870 -10.519 1.00 98.06 91 TRP A CA 1
ATOM 698 C C . TRP A 1 91 ? 10.430 -13.643 -11.314 1.00 98.06 91 TRP A C 1
ATOM 700 O O . TRP A 1 91 ? 11.085 -14.554 -10.806 1.00 98.06 91 TRP A O 1
ATOM 710 N N . ASN A 1 92 ? 10.580 -13.281 -12.580 1.00 97.75 92 ASN A N 1
ATOM 711 C CA . ASN A 1 92 ? 11.596 -13.797 -13.478 1.00 97.75 92 ASN A CA 1
ATOM 712 C C . ASN A 1 92 ? 12.102 -12.643 -14.345 1.00 97.75 92 ASN A C 1
ATOM 714 O O . ASN A 1 92 ? 11.590 -12.378 -15.434 1.00 97.75 92 ASN A O 1
ATOM 718 N N . VAL A 1 93 ? 13.114 -11.957 -13.822 1.00 98.25 93 VAL A N 1
ATOM 719 C CA . VAL A 1 93 ? 13.741 -10.802 -14.464 1.00 98.25 93 VAL A CA 1
ATOM 720 C C . VAL A 1 93 ? 15.211 -11.092 -14.759 1.00 98.25 93 VAL A C 1
ATOM 722 O O . VAL A 1 93 ? 15.859 -11.866 -14.049 1.00 98.25 93 VAL A O 1
ATOM 725 N N . GLY A 1 94 ? 15.745 -10.494 -15.816 1.00 97.75 94 GLY A N 1
ATOM 726 C CA . GLY A 1 94 ? 17.134 -10.652 -16.217 1.00 97.75 94 GLY A CA 1
ATOM 727 C C . GLY A 1 94 ? 18.075 -9.662 -15.535 1.00 97.75 94 GLY A C 1
ATOM 728 O O . GLY A 1 94 ? 17.687 -8.775 -14.772 1.00 97.75 94 GLY A O 1
ATOM 729 N N . ALA A 1 95 ? 19.370 -9.851 -15.778 1.00 97.25 95 ALA A N 1
ATOM 730 C CA . ALA A 1 95 ? 20.405 -9.013 -15.187 1.00 97.25 95 ALA A CA 1
ATOM 731 C C . ALA A 1 95 ? 20.327 -7.571 -15.715 1.00 97.25 95 ALA A C 1
ATOM 733 O O . ALA A 1 95 ? 20.240 -7.347 -16.920 1.00 97.25 95 ALA A O 1
ATOM 734 N N . GLY A 1 96 ? 20.409 -6.600 -14.802 1.00 96.19 96 GLY A N 1
ATOM 735 C CA . GLY A 1 96 ? 20.294 -5.172 -15.119 1.00 96.19 96 GLY A CA 1
ATOM 736 C C . GLY A 1 96 ? 18.860 -4.635 -15.106 1.00 96.19 96 GLY A C 1
ATOM 737 O O . GLY A 1 96 ? 18.684 -3.419 -15.167 1.00 96.19 96 GLY A O 1
ATOM 738 N N . ASP A 1 97 ? 17.859 -5.506 -14.961 1.00 98.56 97 ASP A N 1
ATOM 739 C CA . ASP A 1 97 ? 16.465 -5.105 -14.780 1.00 98.56 97 ASP A CA 1
ATOM 740 C C . ASP A 1 97 ? 16.212 -4.700 -13.325 1.00 98.56 97 ASP A C 1
ATOM 742 O O . ASP A 1 97 ? 16.742 -5.317 -12.398 1.00 98.56 97 ASP A O 1
ATOM 746 N N . ASN A 1 98 ? 15.409 -3.657 -13.114 1.00 98.44 98 ASN A N 1
ATOM 747 C CA . ASN A 1 98 ? 15.110 -3.136 -11.784 1.00 98.44 98 ASN A CA 1
ATOM 748 C C . ASN A 1 98 ? 13.652 -2.685 -11.674 1.00 98.44 98 ASN A C 1
ATOM 750 O O . ASN A 1 98 ? 13.171 -1.941 -12.527 1.00 98.44 98 ASN A O 1
ATOM 754 N N . LEU A 1 99 ? 13.004 -3.052 -10.567 1.00 98.69 99 LEU A N 1
ATOM 755 C CA . LEU A 1 99 ? 11.769 -2.437 -10.086 1.00 98.69 99 LEU A CA 1
ATOM 756 C C . LEU A 1 99 ? 12.067 -1.685 -8.790 1.00 98.69 99 LEU A C 1
ATOM 758 O O . LEU A 1 99 ? 12.385 -2.298 -7.769 1.00 98.69 99 LEU A O 1
ATOM 762 N N . ARG A 1 100 ? 11.974 -0.360 -8.824 1.00 98.81 100 ARG A N 1
ATOM 763 C CA . ARG A 1 100 ? 12.094 0.489 -7.636 1.00 98.81 100 ARG A CA 1
ATOM 764 C C . ARG A 1 100 ? 10.716 0.758 -7.065 1.00 98.81 100 ARG A C 1
ATOM 766 O O . ARG A 1 100 ? 9.799 1.063 -7.821 1.00 98.81 100 ARG A O 1
ATOM 773 N N . VAL A 1 101 ? 10.587 0.666 -5.746 1.00 98.75 101 VAL A N 1
ATOM 774 C CA . VAL A 1 101 ? 9.339 0.959 -5.035 1.00 98.75 101 VAL A CA 1
ATOM 775 C C . VAL A 1 101 ? 9.579 2.091 -4.048 1.00 98.75 101 VAL A C 1
ATOM 777 O O . VAL A 1 101 ? 10.433 1.985 -3.169 1.00 98.75 101 VAL A O 1
ATOM 780 N N . TYR A 1 102 ? 8.819 3.167 -4.198 1.00 98.75 102 TYR A N 1
ATOM 781 C CA . TYR A 1 102 ? 8.893 4.386 -3.406 1.00 98.75 102 TYR A CA 1
ATOM 782 C C . TYR A 1 102 ? 7.660 4.516 -2.510 1.00 98.75 102 TYR A C 1
ATOM 784 O O . TYR A 1 102 ? 6.529 4.299 -2.953 1.00 98.75 102 TYR A O 1
ATOM 792 N N . ASP A 1 103 ? 7.886 4.906 -1.258 1.00 98.25 103 ASP A N 1
ATOM 793 C CA . ASP A 1 103 ? 6.865 5.072 -0.223 1.00 98.25 103 ASP A CA 1
ATOM 794 C C . ASP A 1 103 ? 6.159 6.427 -0.316 1.00 98.25 103 ASP A C 1
ATOM 796 O O . ASP A 1 103 ? 6.333 7.313 0.522 1.00 98.25 103 ASP A O 1
ATOM 800 N N . GLY A 1 104 ? 5.409 6.627 -1.392 1.00 97.56 104 GLY A N 1
ATOM 801 C CA . GLY A 1 104 ? 4.633 7.841 -1.586 1.00 97.56 104 GLY A CA 1
ATOM 802 C C . GLY A 1 104 ? 4.090 7.980 -2.997 1.00 97.56 104 GLY A C 1
ATOM 803 O O . GLY A 1 104 ? 4.242 7.106 -3.850 1.00 97.56 104 GLY A O 1
ATOM 804 N N . SER A 1 105 ? 3.452 9.120 -3.255 1.00 97.12 105 SER A N 1
ATOM 805 C CA . SER A 1 105 ? 2.791 9.412 -4.533 1.00 97.12 105 SER A CA 1
ATOM 806 C C . SER A 1 105 ? 3.740 9.814 -5.669 1.00 97.12 105 SER A C 1
ATOM 808 O O . SER A 1 105 ? 3.270 10.100 -6.766 1.00 97.12 105 SER A O 1
ATOM 810 N N . THR A 1 106 ? 5.051 9.892 -5.419 1.00 96.31 106 THR A N 1
ATOM 811 C CA . THR A 1 106 ? 6.066 10.239 -6.425 1.00 96.31 106 THR A CA 1
ATOM 812 C C . THR A 1 106 ? 7.373 9.479 -6.181 1.00 96.31 106 THR A C 1
ATOM 814 O O . THR A 1 106 ? 7.614 8.952 -5.095 1.00 96.31 106 THR A O 1
ATOM 817 N N . ASN A 1 107 ? 8.263 9.486 -7.175 1.00 93.19 107 ASN A N 1
ATOM 818 C CA . ASN A 1 107 ? 9.622 8.937 -7.084 1.00 93.19 107 ASN A CA 1
ATOM 819 C C . ASN A 1 107 ? 10.611 9.805 -6.273 1.00 93.19 107 ASN A C 1
ATOM 821 O O . ASN A 1 107 ? 11.773 9.436 -6.119 1.00 93.19 107 ASN A O 1
ATOM 825 N N . ALA A 1 108 ? 10.164 10.952 -5.750 1.00 96.56 108 ALA A N 1
ATOM 826 C CA . ALA A 1 108 ? 10.923 11.756 -4.793 1.00 96.56 108 ALA A CA 1
ATOM 827 C C . ALA A 1 108 ? 10.708 11.294 -3.339 1.00 96.56 108 ALA A C 1
ATOM 829 O O . ALA A 1 108 ? 11.387 11.783 -2.435 1.00 96.56 108 ALA A O 1
ATOM 830 N N . ALA A 1 109 ? 9.754 10.384 -3.106 1.00 97.06 109 ALA A N 1
ATOM 831 C CA . ALA A 1 109 ? 9.524 9.774 -1.804 1.00 97.06 109 ALA A CA 1
ATOM 832 C C . ALA A 1 109 ? 10.663 8.815 -1.412 1.00 97.06 109 ALA A C 1
ATOM 834 O O . ALA A 1 109 ? 11.559 8.515 -2.203 1.00 97.06 109 ALA A O 1
ATOM 835 N N . ASN A 1 110 ? 10.636 8.323 -0.171 1.00 97.44 110 ASN A N 1
ATOM 836 C CA . ASN A 1 110 ? 11.660 7.404 0.314 1.00 97.44 110 ASN A CA 1
ATOM 837 C C . ASN A 1 110 ? 11.647 6.092 -0.489 1.00 97.44 110 ASN A C 1
ATOM 839 O O . ASN A 1 110 ? 10.597 5.477 -0.665 1.00 97.44 110 ASN A O 1
ATOM 843 N N . LEU A 1 111 ? 12.813 5.646 -0.956 1.00 98.12 111 LEU A N 1
ATOM 844 C CA . LEU A 1 111 ? 12.950 4.363 -1.645 1.00 98.12 111 LEU A CA 1
ATOM 845 C C . LEU A 1 111 ? 12.845 3.226 -0.618 1.00 98.12 111 LEU A C 1
ATOM 847 O O . LEU A 1 111 ? 13.689 3.120 0.270 1.00 98.12 111 LEU A O 1
ATOM 851 N N . LEU A 1 112 ? 11.838 2.362 -0.756 1.00 97.38 112 LEU A N 1
ATOM 852 C CA . LEU A 1 112 ? 11.671 1.180 0.096 1.00 97.38 112 LEU A CA 1
ATOM 853 C C . LEU A 1 112 ? 12.602 0.054 -0.331 1.00 97.38 112 LEU A C 1
ATOM 855 O O . LEU A 1 112 ? 13.283 -0.550 0.494 1.00 97.38 112 LEU A O 1
ATOM 859 N N . ALA A 1 113 ? 12.609 -0.246 -1.629 1.00 97.12 113 ALA A N 1
ATOM 860 C CA . ALA A 1 113 ? 13.344 -1.374 -2.173 1.00 97.12 113 ALA A CA 1
ATOM 861 C C . ALA A 1 113 ? 13.650 -1.189 -3.660 1.00 97.12 113 ALA A C 1
ATOM 863 O O . ALA A 1 113 ? 12.965 -0.466 -4.384 1.00 97.12 113 ALA A O 1
ATOM 864 N N . THR A 1 114 ? 14.684 -1.892 -4.117 1.00 98.44 114 THR A N 1
ATOM 865 C CA . THR A 1 114 ? 14.950 -2.137 -5.537 1.00 98.44 114 THR A CA 1
ATOM 866 C C . THR A 1 114 ? 15.026 -3.642 -5.748 1.00 98.44 114 THR A C 1
ATOM 868 O O . THR A 1 114 ? 15.967 -4.279 -5.281 1.00 98.44 114 THR A O 1
ATOM 871 N N . PHE A 1 115 ? 14.038 -4.203 -6.438 1.00 98.62 115 PHE A N 1
ATOM 872 C CA . PHE A 1 115 ? 13.996 -5.618 -6.794 1.00 98.62 115 PHE A CA 1
ATOM 873 C C . PHE A 1 115 ? 14.632 -5.845 -8.161 1.00 98.62 115 PHE A C 1
ATOM 875 O O . PHE A 1 115 ? 14.481 -5.026 -9.067 1.00 98.62 115 PHE A O 1
ATOM 882 N N . ASN A 1 116 ? 15.348 -6.956 -8.310 1.00 98.38 116 ASN A N 1
ATOM 883 C CA . ASN A 1 116 ? 16.083 -7.308 -9.528 1.00 98.38 116 ASN A CA 1
ATOM 884 C C . ASN A 1 116 ? 16.318 -8.829 -9.595 1.00 98.38 116 ASN A C 1
ATOM 886 O O . ASN A 1 116 ? 15.703 -9.600 -8.859 1.00 98.38 116 ASN A O 1
ATOM 890 N N . ASN A 1 117 ? 17.220 -9.287 -10.463 1.00 96.75 117 ASN A N 1
ATOM 891 C CA . ASN A 1 117 ? 17.527 -10.712 -10.627 1.00 96.75 117 ASN A CA 1
ATOM 892 C C . ASN A 1 117 ? 18.260 -11.355 -9.428 1.00 96.75 117 ASN A C 1
ATOM 894 O O . ASN A 1 117 ? 18.442 -12.569 -9.410 1.00 96.75 117 ASN A O 1
ATOM 898 N N . THR A 1 118 ? 18.706 -10.561 -8.451 1.00 97.00 118 THR A N 1
ATOM 899 C CA . THR A 1 118 ? 19.383 -11.031 -7.227 1.00 97.00 118 THR A CA 1
ATOM 900 C C . THR A 1 118 ? 18.533 -10.870 -5.967 1.00 97.00 118 THR A C 1
ATOM 902 O O . THR A 1 118 ? 18.743 -11.601 -5.002 1.00 97.00 118 THR A O 1
ATOM 905 N N . LEU A 1 119 ? 17.553 -9.960 -5.984 1.00 97.44 119 LEU A N 1
ATOM 906 C CA . LEU A 1 119 ? 16.606 -9.732 -4.896 1.00 97.44 119 LEU A CA 1
ATOM 907 C C . LEU A 1 119 ? 15.172 -9.856 -5.421 1.00 97.44 119 LEU A C 1
ATOM 909 O O . LEU A 1 119 ? 14.666 -8.950 -6.085 1.00 97.44 119 LEU A O 1
ATOM 913 N N . SER A 1 120 ? 14.533 -10.980 -5.095 1.00 97.38 120 SER A N 1
ATOM 914 C CA . SER A 1 120 ? 13.140 -11.262 -5.445 1.00 97.38 120 SER A CA 1
ATOM 915 C C . SER A 1 120 ? 12.175 -10.759 -4.359 1.00 97.38 120 SER A C 1
ATOM 917 O O . SER A 1 120 ? 12.439 -11.005 -3.180 1.00 97.38 120 SER A O 1
ATOM 919 N N . PRO A 1 121 ? 11.050 -10.117 -4.730 1.00 97.00 121 PRO A N 1
ATOM 920 C CA . PRO A 1 121 ? 9.964 -9.757 -3.820 1.00 97.00 121 PRO A CA 1
ATOM 921 C C . PRO A 1 121 ? 8.965 -10.900 -3.569 1.00 97.00 121 PRO A C 1
ATOM 923 O O . PRO A 1 121 ? 8.011 -10.723 -2.818 1.00 97.00 121 PRO A O 1
ATOM 926 N N . VAL A 1 122 ? 9.118 -12.064 -4.209 1.00 97.19 122 VAL A N 1
ATOM 927 C CA . VAL A 1 122 ? 8.161 -13.171 -4.036 1.00 97.19 122 VAL A CA 1
ATOM 928 C C . VAL A 1 122 ? 8.233 -13.714 -2.611 1.00 97.19 122 VAL A C 1
ATOM 930 O O . VAL A 1 122 ? 9.315 -14.026 -2.113 1.00 97.19 122 VAL A O 1
ATOM 933 N N . GLY A 1 123 ? 7.070 -13.863 -1.973 1.00 92.12 123 GLY A N 1
ATOM 934 C CA . GLY A 1 123 ? 6.954 -14.325 -0.587 1.00 92.12 123 GLY A CA 1
ATOM 935 C C . GLY A 1 123 ? 7.028 -13.209 0.461 1.00 92.12 123 GLY A C 1
ATOM 936 O O . GLY A 1 123 ? 7.058 -13.507 1.654 1.00 92.12 123 GLY A O 1
ATOM 937 N N . MET A 1 124 ? 7.038 -11.941 0.039 1.00 91.81 124 MET A N 1
ATOM 938 C CA . MET A 1 124 ? 6.862 -10.785 0.917 1.00 91.81 124 MET A CA 1
ATOM 939 C C . MET A 1 124 ? 5.755 -9.864 0.406 1.00 91.81 124 MET A C 1
ATOM 941 O O . MET A 1 124 ? 5.523 -9.749 -0.795 1.00 91.81 124 MET A O 1
ATOM 945 N N . ILE A 1 125 ? 5.110 -9.169 1.342 1.00 95.62 125 ILE A N 1
ATOM 946 C CA . ILE A 1 125 ? 4.161 -8.100 1.037 1.00 95.62 125 ILE A CA 1
ATOM 947 C C . ILE A 1 125 ? 4.913 -6.776 1.122 1.00 95.62 125 ILE A C 1
ATOM 949 O O . ILE A 1 125 ? 5.463 -6.428 2.169 1.00 95.62 125 ILE A O 1
ATOM 953 N N . VAL A 1 126 ? 4.934 -6.031 0.021 1.00 97.50 126 VAL A N 1
ATOM 954 C CA . VAL A 1 126 ? 5.474 -4.672 -0.021 1.00 97.50 126 VAL A CA 1
ATOM 955 C C . VAL A 1 126 ? 4.341 -3.708 0.306 1.00 97.50 126 VAL A C 1
ATOM 957 O O . VAL A 1 126 ? 3.360 -3.633 -0.429 1.00 97.50 126 VAL A O 1
ATOM 960 N N . THR A 1 127 ? 4.471 -2.982 1.412 1.00 96.75 127 THR A N 1
ATOM 961 C CA . THR A 1 127 ? 3.433 -2.080 1.930 1.00 96.75 127 THR A CA 1
ATOM 962 C C . THR A 1 127 ? 3.920 -0.638 1.959 1.00 9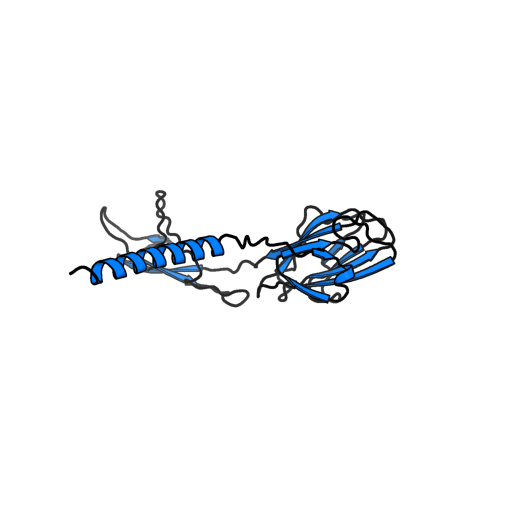6.75 127 THR A C 1
ATOM 964 O O . THR A 1 127 ? 5.093 -0.389 2.245 1.00 96.75 127 THR A O 1
ATOM 967 N N . ALA A 1 128 ? 3.016 0.315 1.720 1.00 96.38 128 ALA A N 1
ATOM 968 C CA . ALA A 1 128 ? 3.250 1.702 2.120 1.00 96.38 128 ALA A CA 1
ATOM 969 C C . ALA A 1 128 ? 3.424 1.779 3.647 1.00 96.38 128 ALA A C 1
ATOM 971 O O . ALA A 1 128 ? 2.793 1.020 4.392 1.00 96.38 128 ALA A O 1
ATOM 972 N N . SER A 1 129 ? 4.328 2.642 4.115 1.00 91.62 129 SER A N 1
ATOM 973 C CA . SER A 1 129 ? 4.658 2.720 5.539 1.00 91.62 129 SER A CA 1
ATOM 974 C C . SER A 1 129 ? 3.646 3.550 6.326 1.00 91.62 129 SER A C 1
ATOM 976 O O . SER A 1 129 ? 2.919 4.381 5.787 1.00 91.62 129 SER A O 1
ATOM 978 N N . VAL A 1 130 ? 3.658 3.390 7.650 1.00 85.81 130 VAL A N 1
ATOM 979 C CA . VAL A 1 130 ? 2.819 4.179 8.568 1.00 85.81 130 VAL A CA 1
ATOM 980 C C . VAL A 1 130 ? 3.127 5.683 8.550 1.00 85.81 130 VAL A C 1
ATOM 982 O O . VAL A 1 130 ? 2.312 6.473 9.012 1.00 85.81 130 VAL A O 1
ATOM 985 N N . LEU A 1 131 ? 4.294 6.092 8.035 1.00 86.88 131 LEU A N 1
ATOM 986 C CA . LEU A 1 131 ? 4.681 7.502 7.907 1.00 86.88 131 LEU A CA 1
ATOM 987 C C . LEU A 1 131 ? 4.232 8.121 6.575 1.00 86.88 131 LEU A C 1
ATOM 989 O O . LEU A 1 131 ? 4.452 9.311 6.354 1.00 86.88 131 LEU A O 1
ATOM 993 N N . ASN A 1 132 ? 3.608 7.334 5.697 1.00 91.50 132 ASN A N 1
ATOM 994 C CA . ASN A 1 132 ? 3.058 7.767 4.423 1.00 91.50 132 ASN A CA 1
ATOM 995 C C . ASN A 1 132 ? 1.531 7.943 4.550 1.00 91.50 132 ASN A C 1
ATOM 997 O O . ASN A 1 132 ? 0.778 6.995 4.317 1.00 91.50 132 ASN A O 1
ATOM 1001 N N . PRO A 1 133 ? 1.037 9.150 4.894 1.00 86.88 133 PRO A N 1
ATOM 1002 C CA . PRO A 1 133 ? -0.388 9.388 5.139 1.00 86.88 133 PRO A CA 1
ATOM 1003 C C . PRO A 1 133 ? -1.253 9.257 3.879 1.00 86.88 133 PRO A C 1
ATOM 1005 O O . PRO A 1 133 ? -2.468 9.122 3.982 1.00 86.88 133 PRO A O 1
ATOM 1008 N N . ALA A 1 134 ? -0.650 9.306 2.687 1.00 92.81 134 ALA A N 1
ATOM 1009 C CA . ALA A 1 134 ? -1.365 9.072 1.438 1.00 92.81 134 ALA A CA 1
ATOM 1010 C C . ALA A 1 134 ? -1.613 7.574 1.182 1.00 92.81 134 ALA A C 1
ATOM 1012 O O . ALA A 1 134 ? -2.433 7.231 0.333 1.00 92.81 134 ALA A O 1
ATOM 1013 N N . GLY A 1 135 ? -0.872 6.685 1.859 1.00 95.12 135 GLY A N 1
ATOM 1014 C CA . GLY A 1 135 ? -0.955 5.238 1.670 1.00 95.12 135 GLY A CA 1
ATOM 1015 C C . GLY A 1 135 ? -0.548 4.761 0.271 1.00 95.12 135 GLY A C 1
ATOM 1016 O O . GLY A 1 135 ? -0.798 3.609 -0.076 1.00 95.12 135 GLY A O 1
ATOM 1017 N N . CYS A 1 136 ? 0.041 5.632 -0.555 1.00 98.12 136 CYS A N 1
ATOM 1018 C CA . CYS A 1 136 ? 0.363 5.342 -1.950 1.00 98.12 136 CYS A CA 1
ATOM 1019 C C . CYS A 1 136 ? 1.749 4.707 -2.103 1.00 98.12 136 CYS A C 1
ATOM 1021 O O . CYS A 1 136 ? 2.681 5.094 -1.404 1.00 98.12 136 CYS A O 1
ATOM 1023 N N . LEU A 1 137 ? 1.919 3.839 -3.099 1.00 98.69 137 LEU A N 1
ATOM 1024 C CA . LEU A 1 137 ? 3.227 3.366 -3.557 1.00 98.69 137 LEU A CA 1
ATOM 1025 C C . LEU A 1 137 ? 3.469 3.807 -4.999 1.00 98.69 137 LEU A C 1
ATOM 1027 O O . LEU A 1 137 ? 2.599 3.635 -5.854 1.00 98.69 137 LEU A O 1
ATOM 1031 N N . THR A 1 138 ? 4.663 4.324 -5.283 1.00 98.75 138 THR A N 1
ATOM 1032 C CA . THR A 1 138 ? 5.112 4.613 -6.653 1.00 98.75 138 THR A CA 1
ATOM 1033 C C . THR A 1 138 ? 6.132 3.577 -7.085 1.00 98.75 138 THR A C 1
ATOM 1035 O O . THR A 1 138 ? 7.077 3.288 -6.358 1.00 98.75 138 THR A O 1
ATOM 1038 N N . LEU A 1 139 ? 5.941 3.012 -8.269 1.00 98.75 139 LEU A N 1
ATOM 1039 C CA . LEU A 1 139 ? 6.780 1.968 -8.831 1.00 98.75 139 LEU A CA 1
ATOM 1040 C C . LEU A 1 139 ? 7.432 2.473 -10.108 1.00 98.75 139 LEU A C 1
ATOM 1042 O O . LEU A 1 139 ? 6.761 3.068 -10.948 1.00 98.75 139 LEU A O 1
ATOM 1046 N N . GLU A 1 140 ? 8.726 2.207 -10.258 1.00 98.69 140 GLU A N 1
ATOM 1047 C CA . GLU A 1 140 ? 9.484 2.476 -11.479 1.00 98.69 140 GLU A CA 1
ATOM 1048 C C . GLU A 1 140 ? 10.145 1.196 -11.973 1.00 98.69 140 GLU A C 1
ATOM 1050 O O . GLU A 1 140 ? 10.980 0.602 -11.288 1.00 98.69 140 GLU A O 1
ATOM 1055 N N . TRP A 1 141 ? 9.775 0.783 -13.177 1.00 98.69 141 TRP A N 1
ATOM 1056 C CA . TRP A 1 141 ? 10.334 -0.358 -13.877 1.00 98.69 141 TRP A CA 1
ATOM 1057 C C . TRP A 1 141 ? 11.337 0.103 -14.926 1.00 98.69 141 TRP A C 1
ATOM 1059 O O . TRP A 1 141 ? 11.028 0.963 -15.749 1.00 98.69 141 TRP A O 1
ATOM 1069 N N . SER A 1 142 ? 12.512 -0.520 -14.932 1.00 98.56 142 SER A N 1
ATOM 1070 C CA . SER A 1 142 ? 13.512 -0.361 -15.985 1.00 98.56 142 SER A CA 1
ATOM 1071 C C . SER A 1 142 ? 14.061 -1.715 -16.415 1.00 98.56 142 SER A C 1
ATOM 1073 O O . SER A 1 142 ? 14.404 -2.520 -15.545 1.00 98.56 142 SER A O 1
ATOM 1075 N N . SER A 1 143 ? 14.201 -1.945 -17.722 1.00 98.50 143 SER A N 1
ATOM 1076 C CA . SER A 1 143 ? 14.736 -3.203 -18.254 1.00 98.50 143 SER A CA 1
ATOM 1077 C C . SER A 1 143 ? 15.976 -3.016 -19.139 1.00 98.50 143 SER A C 1
ATOM 1079 O O . SER A 1 143 ? 16.029 -2.186 -20.047 1.00 98.50 143 SER A O 1
ATOM 1081 N N . ALA A 1 144 ? 16.986 -3.844 -18.897 1.00 97.88 144 ALA A N 1
ATOM 1082 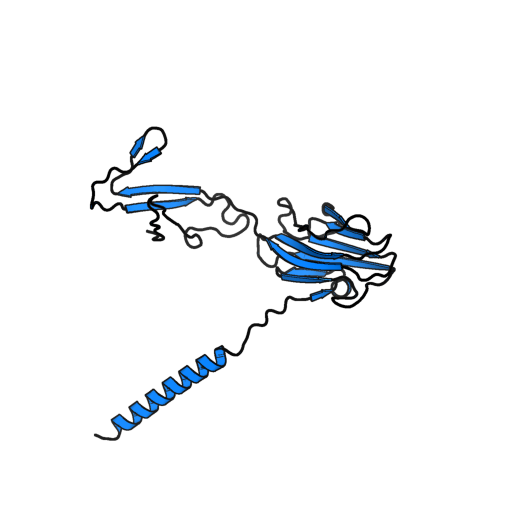C CA . ALA A 1 144 ? 18.151 -4.077 -19.737 1.00 97.88 144 ALA A CA 1
ATOM 1083 C C . ALA A 1 144 ? 18.052 -5.396 -20.528 1.00 97.88 144 ALA A C 1
ATOM 1085 O O . ALA A 1 144 ? 18.900 -5.646 -21.385 1.00 97.88 144 ALA A O 1
ATOM 1086 N N . SER A 1 145 ? 17.042 -6.232 -20.274 1.00 95.56 145 SER A N 1
ATOM 1087 C CA . SER A 1 145 ? 16.854 -7.524 -20.943 1.00 95.56 145 SER A CA 1
ATOM 1088 C C . SER A 1 145 ? 15.384 -7.821 -21.284 1.00 95.56 145 SER A C 1
ATOM 1090 O O . SER A 1 145 ? 14.520 -6.962 -21.149 1.00 95.56 145 SER A O 1
ATOM 1092 N N . THR A 1 146 ? 15.102 -9.024 -21.784 1.00 97.50 146 THR A N 1
ATOM 1093 C CA . THR A 1 146 ? 13.753 -9.548 -22.055 1.00 97.50 146 THR A CA 1
ATOM 1094 C C . THR A 1 146 ? 13.631 -10.874 -21.315 1.00 97.50 146 THR A C 1
ATOM 1096 O O . THR A 1 146 ? 14.484 -11.745 -21.492 1.00 97.50 146 THR A O 1
ATOM 1099 N N . SER A 1 147 ? 12.595 -11.035 -20.491 1.00 97.50 147 SER A N 1
ATOM 1100 C CA . SER A 1 147 ? 12.338 -12.276 -19.747 1.00 97.50 147 SER A CA 1
ATOM 1101 C C . SER A 1 147 ? 10.840 -12.493 -19.508 1.00 97.50 147 SER A C 1
ATOM 1103 O O . SER A 1 147 ? 10.003 -11.725 -19.975 1.00 97.50 147 SER A O 1
ATOM 1105 N N . ALA A 1 148 ? 10.486 -13.574 -18.811 1.00 97.44 148 ALA A N 1
ATOM 1106 C CA . ALA A 1 148 ? 9.102 -13.955 -18.529 1.00 97.44 148 ALA A CA 1
ATOM 1107 C C . ALA A 1 148 ? 8.342 -12.940 -17.658 1.00 97.44 148 ALA A C 1
ATOM 1109 O O . ALA A 1 148 ? 7.123 -12.912 -17.740 1.00 97.44 148 ALA A O 1
ATOM 1110 N N . GLY A 1 149 ? 9.037 -12.115 -16.868 1.00 97.81 149 GLY A N 1
ATOM 1111 C CA . GLY A 1 149 ? 8.427 -10.964 -16.209 1.00 97.81 149 GLY A CA 1
ATOM 1112 C C . GLY A 1 149 ? 8.023 -11.172 -14.765 1.00 97.81 149 GLY A C 1
ATOM 1113 O O . GLY A 1 149 ? 8.583 -12.006 -14.046 1.00 97.81 149 GLY A O 1
ATOM 1114 N N . TRP A 1 150 ? 7.111 -10.325 -14.311 1.00 98.31 150 TRP A N 1
ATOM 1115 C CA . TRP A 1 150 ? 6.672 -10.264 -12.930 1.00 98.31 150 TRP A CA 1
ATOM 1116 C C . TRP A 1 150 ? 5.183 -9.949 -12.827 1.00 98.31 150 TRP A C 1
ATOM 1118 O O . TRP A 1 150 ? 4.587 -9.260 -13.653 1.00 98.31 150 TRP A O 1
ATOM 1128 N N . ALA A 1 151 ? 4.586 -10.459 -11.756 1.00 98.19 151 ALA A N 1
ATOM 1129 C CA . ALA A 1 151 ? 3.188 -10.238 -11.434 1.00 98.19 151 ALA A CA 1
ATOM 1130 C C . ALA A 1 151 ? 3.033 -10.008 -9.932 1.00 98.19 151 ALA A C 1
ATOM 1132 O O . ALA A 1 151 ? 3.659 -10.698 -9.123 1.00 98.19 151 ALA A O 1
ATOM 1133 N N . ALA A 1 152 ? 2.159 -9.080 -9.562 1.00 98.25 152 ALA A N 1
ATOM 1134 C CA . ALA A 1 152 ? 1.787 -8.785 -8.189 1.00 98.25 152 ALA A CA 1
ATOM 1135 C C . ALA A 1 152 ? 0.271 -8.647 -8.039 1.00 98.25 152 ALA A C 1
ATOM 1137 O O . ALA A 1 152 ? -0.418 -8.249 -8.972 1.00 98.25 152 ALA A O 1
ATOM 1138 N N . ALA A 1 153 ? -0.262 -8.945 -6.864 1.00 98.19 153 ALA A N 1
ATOM 1139 C CA . ALA A 1 153 ? -1.619 -8.590 -6.486 1.00 98.19 153 ALA A CA 1
ATOM 1140 C C . ALA A 1 153 ? -1.598 -7.262 -5.721 1.00 98.19 153 ALA A C 1
ATOM 1142 O O . ALA A 1 153 ? -0.831 -7.097 -4.774 1.00 98.19 153 ALA A O 1
ATOM 1143 N N . VAL A 1 154 ? -2.447 -6.322 -6.130 1.00 98.31 154 VAL A N 1
ATOM 1144 C CA . VAL A 1 154 ? -2.686 -5.062 -5.420 1.00 98.31 154 VAL A CA 1
ATOM 1145 C C . VAL A 1 154 ? -3.820 -5.287 -4.433 1.00 98.31 154 VAL A C 1
ATOM 1147 O O . VAL A 1 154 ? -4.875 -5.801 -4.807 1.00 98.31 154 VAL A O 1
ATOM 1150 N N . SER A 1 155 ? -3.623 -4.875 -3.188 1.00 97.25 155 SER A N 1
ATOM 1151 C CA . SER A 1 155 ? -4.663 -4.845 -2.162 1.00 97.25 155 SER A CA 1
ATOM 1152 C C . SER A 1 155 ? -4.495 -3.624 -1.260 1.00 97.25 155 SER A C 1
ATOM 1154 O O . SER A 1 155 ? -3.502 -2.905 -1.364 1.00 97.25 155 SER A O 1
ATOM 1156 N N . CYS A 1 156 ? -5.469 -3.374 -0.388 1.00 95.88 156 CYS A N 1
ATOM 1157 C CA . CYS A 1 156 ? -5.364 -2.348 0.643 1.00 95.88 156 CYS A CA 1
ATOM 1158 C C . CYS A 1 156 ? -5.342 -2.970 2.036 1.00 95.88 156 CYS A C 1
ATOM 1160 O O . CYS A 1 156 ? -6.079 -3.918 2.305 1.00 95.88 156 CYS A O 1
ATOM 1162 N N . GLY A 1 157 ? -4.539 -2.396 2.927 1.00 91.69 157 GLY A N 1
ATOM 1163 C CA . GLY A 1 157 ? -4.652 -2.586 4.369 1.00 91.69 157 GLY A CA 1
ATOM 1164 C C . GLY A 1 157 ? -5.197 -1.325 5.031 1.00 91.69 157 GLY A C 1
ATOM 1165 O O . GLY A 1 157 ? -5.016 -0.223 4.520 1.00 91.69 157 GLY A O 1
ATOM 1166 N N . LEU A 1 158 ? -5.866 -1.478 6.171 1.00 88.06 158 LEU A N 1
ATOM 1167 C CA . LEU A 1 158 ? -6.147 -0.367 7.079 1.00 88.06 158 LEU A CA 1
ATOM 1168 C C . LEU A 1 158 ? -5.153 -0.454 8.239 1.00 88.06 158 LEU A C 1
ATOM 1170 O O . LEU A 1 158 ? -4.910 -1.557 8.740 1.00 88.06 158 LEU A O 1
ATOM 1174 N N . PRO A 1 159 ? -4.539 0.658 8.670 1.00 80.25 159 PRO A N 1
ATOM 1175 C CA . PRO A 1 159 ? -3.696 0.627 9.852 1.00 80.25 159 PRO A CA 1
ATOM 1176 C C . PRO A 1 159 ? -4.585 0.396 11.077 1.00 80.25 159 PRO A C 1
ATOM 1178 O O . PRO A 1 159 ? -5.726 0.860 11.135 1.00 80.25 159 PRO A O 1
ATOM 1181 N N . CYS A 1 160 ? -4.081 -0.339 12.065 1.00 77.44 160 CYS A N 1
ATOM 1182 C CA . CYS A 1 160 ? -4.805 -0.521 13.316 1.00 77.44 160 CYS A CA 1
ATOM 1183 C C . CYS A 1 160 ? -4.954 0.836 14.015 1.00 77.44 160 CYS A C 1
ATOM 1185 O O . CYS A 1 160 ? -3.963 1.534 14.224 1.00 77.44 160 CYS A O 1
ATOM 1187 N N . GLN A 1 161 ? -6.177 1.186 14.401 1.00 77.88 161 GLN A N 1
ATOM 1188 C CA . GLN A 1 161 ? -6.430 2.296 15.313 1.00 77.88 161 GLN A CA 1
ATOM 1189 C C . GLN A 1 161 ? -6.677 1.718 16.702 1.00 77.88 161 GLN A C 1
ATOM 1191 O O . GLN A 1 161 ? -7.382 0.715 16.838 1.00 77.88 161 GLN A O 1
ATOM 1196 N N . ASN A 1 162 ? -6.058 2.312 17.721 1.00 83.06 162 ASN A N 1
ATOM 1197 C CA . ASN A 1 162 ? -6.300 1.891 19.091 1.00 83.06 162 ASN A CA 1
ATOM 1198 C C . ASN A 1 162 ? -7.695 2.338 19.543 1.00 83.06 162 ASN A C 1
ATOM 1200 O O . ASN A 1 162 ? -8.218 3.369 19.127 1.00 83.06 162 ASN A O 1
ATOM 1204 N N . PHE A 1 163 ? -8.279 1.543 20.422 1.00 87.38 163 PHE A N 1
ATOM 1205 C CA . PHE A 1 163 ? -9.497 1.874 21.135 1.00 87.38 163 PHE A CA 1
ATOM 1206 C C . PHE A 1 163 ? -9.359 1.357 22.563 1.00 87.38 163 PHE A C 1
ATOM 1208 O O . PHE A 1 163 ? -8.548 0.471 22.846 1.00 87.38 163 PHE A O 1
ATOM 1215 N N . GLU A 1 164 ? -10.138 1.936 23.455 1.00 89.56 164 GLU A N 1
ATOM 1216 C CA . GLU A 1 164 ? -10.268 1.518 24.842 1.00 89.56 164 GLU A CA 1
ATOM 1217 C C . GLU A 1 164 ? -11.749 1.268 25.123 1.00 89.56 164 GLU A C 1
ATOM 1219 O O . GLU A 1 164 ? -12.609 1.870 24.491 1.00 89.56 164 GLU A O 1
ATOM 1224 N N . VAL A 1 165 ? -12.057 0.352 26.036 1.00 88.25 165 VAL A N 1
ATOM 1225 C CA . VAL A 1 165 ? -13.430 0.123 26.496 1.00 88.25 165 VAL A CA 1
ATOM 1226 C C . VAL A 1 165 ? -13.479 0.502 27.961 1.00 88.25 165 VAL A C 1
ATOM 1228 O O . VAL A 1 165 ? -12.680 -0.002 28.753 1.00 88.25 165 VAL A O 1
ATOM 1231 N N . VAL A 1 166 ? -14.409 1.382 28.321 1.00 88.00 166 VAL A N 1
ATOM 1232 C CA . VAL A 1 166 ? -14.554 1.869 29.692 1.00 88.00 166 VAL A CA 1
ATOM 1233 C C . VAL A 1 166 ? -15.915 1.480 30.244 1.00 88.00 166 VAL A C 1
ATOM 1235 O O . VAL A 1 166 ? -16.954 1.706 29.626 1.00 88.00 166 VAL A O 1
ATOM 1238 N N . LEU A 1 167 ? -15.895 0.909 31.448 1.00 87.00 167 LEU A N 1
ATOM 1239 C CA . LEU A 1 167 ? -17.086 0.633 32.237 1.00 87.00 167 LEU A CA 1
ATOM 1240 C C . LEU A 1 167 ? -17.671 1.959 32.747 1.00 87.00 167 LEU A C 1
ATOM 1242 O O . LEU A 1 167 ? -17.036 2.647 33.544 1.00 87.00 167 LEU A O 1
ATOM 1246 N N . GLN A 1 168 ? -18.880 2.308 32.309 1.00 89.12 168 GLN A N 1
ATOM 1247 C CA . GLN A 1 168 ? -19.554 3.545 32.716 1.00 89.12 168 GLN A CA 1
ATOM 1248 C C . GLN A 1 168 ? -20.337 3.344 34.010 1.00 89.12 168 GLN A C 1
ATOM 1250 O O . GLN A 1 168 ? -20.187 4.088 34.979 1.00 89.12 168 GLN A O 1
ATOM 1255 N N . SER A 1 169 ? -21.194 2.322 34.037 1.00 90.25 169 SER A N 1
ATOM 1256 C CA . SER A 1 169 ? -22.045 2.033 35.187 1.00 90.25 169 SER A CA 1
ATOM 1257 C C . SER A 1 169 ? -22.453 0.565 35.228 1.00 90.25 169 SER A C 1
ATOM 1259 O O . SER A 1 169 ? -22.363 -0.150 34.228 1.00 90.25 169 SER A O 1
ATOM 1261 N N . SER A 1 170 ? -22.925 0.114 36.387 1.00 91.69 170 SER A N 1
ATOM 1262 C CA . SER A 1 170 ? -23.604 -1.171 36.506 1.00 91.69 170 SER A CA 1
ATOM 1263 C C . SER A 1 170 ? -24.715 -1.121 37.548 1.00 91.69 170 SER A C 1
ATOM 1265 O O . SER A 1 170 ? -24.735 -0.264 38.433 1.00 91.69 170 SER A O 1
ATOM 1267 N N . THR A 1 171 ? -25.656 -2.053 37.446 1.00 90.75 171 THR A N 1
ATOM 1268 C CA . THR A 1 171 ? -26.682 -2.320 38.455 1.00 90.75 171 THR A CA 1
ATOM 1269 C C . THR A 1 171 ? -26.735 -3.829 38.710 1.00 90.75 171 THR A C 1
ATOM 1271 O O . THR A 1 171 ? -27.113 -4.550 37.787 1.00 90.75 171 THR A O 1
ATOM 1274 N N . PRO A 1 172 ? -26.386 -4.324 39.915 1.00 92.12 172 PRO A N 1
ATOM 1275 C CA . PRO A 1 172 ? -25.870 -3.583 41.074 1.00 92.12 172 PRO A CA 1
ATOM 1276 C C . PRO A 1 172 ? -24.571 -2.816 40.779 1.00 92.12 172 PRO A C 1
ATOM 1278 O O . PRO A 1 172 ? -23.842 -3.161 39.848 1.00 92.12 172 PRO A O 1
ATOM 1281 N N . ALA A 1 173 ? -24.308 -1.749 41.538 1.00 91.94 173 ALA A N 1
ATOM 1282 C CA . ALA A 1 173 ? -23.129 -0.909 41.333 1.00 91.94 173 ALA A CA 1
ATOM 1283 C C . ALA A 1 173 ? -21.841 -1.721 41.513 1.00 91.94 173 ALA A C 1
ATOM 1285 O O . ALA A 1 173 ? -21.719 -2.496 42.461 1.00 91.94 173 ALA A O 1
ATOM 1286 N N . PHE A 1 174 ? -20.887 -1.536 40.606 1.00 90.62 174 PHE A N 1
ATOM 1287 C CA . PHE A 1 174 ? -19.585 -2.168 40.708 1.00 90.62 174 PHE A CA 1
ATOM 1288 C C . PHE A 1 174 ? -18.771 -1.537 41.837 1.00 90.62 174 PHE A C 1
ATOM 1290 O O . PHE A 1 174 ? -18.889 -0.349 42.151 1.00 90.62 174 PHE A O 1
ATOM 1297 N N . HIS A 1 175 ? -17.887 -2.340 42.409 1.00 89.81 175 HIS A N 1
ATOM 1298 C CA . HIS A 1 175 ? -16.906 -1.927 43.395 1.00 89.81 175 HIS A CA 1
ATOM 1299 C C . HIS A 1 175 ? -15.507 -2.042 42.790 1.00 89.81 175 HIS A C 1
ATOM 1301 O O . HIS A 1 175 ? -15.230 -2.956 42.017 1.00 89.81 175 HIS A O 1
ATOM 1307 N N . LEU A 1 176 ? -14.631 -1.095 43.129 1.00 87.44 176 LEU A N 1
ATOM 1308 C CA . LEU A 1 176 ? -13.215 -1.144 42.781 1.00 87.44 176 LEU A CA 1
ATOM 1309 C C . LEU A 1 176 ? -12.435 -1.539 44.034 1.00 87.44 176 LEU A C 1
ATOM 1311 O O . LEU A 1 176 ? -12.386 -0.761 44.987 1.00 87.44 176 LEU A O 1
ATOM 1315 N N . ASP A 1 177 ? -11.806 -2.711 44.019 1.00 87.31 177 ASP A N 1
ATOM 1316 C CA . ASP A 1 177 ? -10.893 -3.138 45.080 1.00 87.31 177 ASP A CA 1
ATOM 1317 C C . ASP A 1 177 ? -9.593 -3.668 44.470 1.00 87.31 177 ASP A C 1
ATOM 1319 O O . ASP A 1 177 ? -9.589 -4.467 43.536 1.00 87.31 177 ASP A O 1
ATOM 1323 N N . THR A 1 178 ? -8.455 -3.190 44.971 1.00 86.50 178 THR A N 1
ATOM 1324 C CA . THR A 1 178 ? -7.103 -3.563 44.504 1.00 86.50 178 THR A CA 1
ATOM 1325 C C . THR A 1 178 ? -6.854 -3.485 42.984 1.00 86.50 178 THR A C 1
ATOM 1327 O O . THR A 1 178 ? -5.989 -4.181 42.459 1.00 86.50 178 THR A O 1
ATOM 1330 N N . GLY A 1 179 ? -7.561 -2.602 42.269 1.00 84.19 179 GLY A N 1
ATOM 1331 C CA . GLY A 1 179 ? -7.389 -2.403 40.822 1.00 84.19 179 GLY A CA 1
ATOM 1332 C C . GLY A 1 179 ? -8.248 -3.312 39.940 1.00 84.19 179 GLY A C 1
ATOM 1333 O O . GLY A 1 179 ? -8.093 -3.281 38.723 1.00 84.19 179 GLY A O 1
ATOM 1334 N N . PHE A 1 180 ? -9.167 -4.078 40.532 1.00 83.00 180 PHE A N 1
ATOM 1335 C CA . PHE A 1 180 ? -10.146 -4.886 39.812 1.00 83.00 180 PHE A CA 1
ATOM 1336 C C . PHE A 1 180 ? -11.565 -4.403 40.116 1.00 83.00 180 PHE A C 1
ATOM 1338 O O . PHE A 1 180 ? -11.901 -4.106 41.265 1.00 83.00 180 PHE A O 1
ATOM 1345 N N . TYR A 1 181 ? -12.394 -4.330 39.074 1.00 85.44 181 TYR A N 1
ATOM 1346 C CA . TYR A 1 181 ? -13.828 -4.100 39.213 1.00 85.44 181 TYR A CA 1
ATOM 1347 C C . TYR A 1 181 ? -14.535 -5.428 39.486 1.00 85.44 181 TYR A C 1
ATOM 1349 O O . TYR A 1 181 ? -14.279 -6.415 38.796 1.00 85.44 181 TYR A O 1
ATOM 1357 N N . TYR A 1 182 ? -15.437 -5.453 40.464 1.00 88.44 182 TYR A N 1
ATOM 1358 C CA . TYR A 1 182 ? -16.295 -6.606 40.736 1.00 88.44 182 TYR A CA 1
ATOM 1359 C C . TYR A 1 182 ? -17.720 -6.166 41.085 1.00 88.44 182 TYR A C 1
ATOM 1361 O O . TYR A 1 182 ? -17.952 -5.040 41.525 1.00 88.44 182 TYR A O 1
ATOM 1369 N N . ILE A 1 183 ? -18.681 -7.061 40.859 1.00 89.38 183 ILE A N 1
ATOM 1370 C CA . ILE A 1 183 ? -20.095 -6.876 41.193 1.00 89.38 183 ILE A CA 1
ATOM 1371 C C . ILE A 1 183 ? -20.516 -8.101 42.000 1.00 89.38 183 ILE A C 1
ATOM 1373 O O . ILE A 1 183 ? -20.397 -9.228 41.516 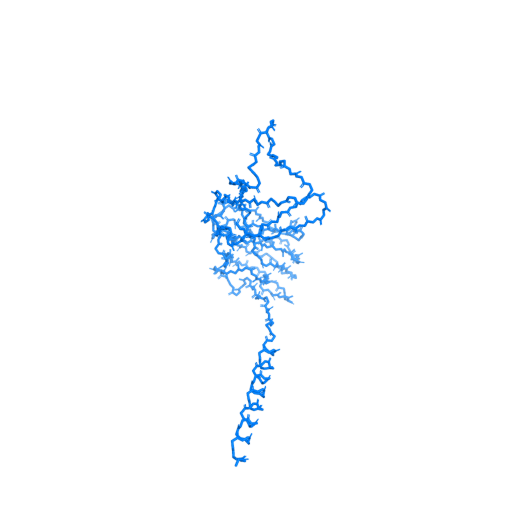1.00 89.38 183 ILE A O 1
ATOM 1377 N N . ASP A 1 184 ? -21.007 -7.884 43.218 1.00 88.44 184 ASP A N 1
ATOM 1378 C CA . ASP A 1 184 ? -21.531 -8.962 44.052 1.00 88.44 184 ASP A CA 1
ATOM 1379 C C . ASP A 1 184 ? -22.968 -9.289 43.641 1.00 88.44 184 ASP A C 1
ATOM 1381 O O . ASP A 1 184 ? -23.847 -8.424 43.662 1.00 88.44 184 ASP A O 1
ATOM 1385 N N . ILE A 1 185 ? -23.206 -10.552 43.286 1.00 88.00 185 ILE A N 1
ATOM 1386 C CA . ILE A 1 185 ? -24.523 -11.063 42.900 1.00 88.00 185 ILE A CA 1
ATOM 1387 C C . ILE A 1 185 ? -24.845 -12.392 43.569 1.00 88.00 185 ILE A C 1
ATOM 1389 O O . ILE A 1 185 ? -23.972 -13.228 43.807 1.00 88.00 185 ILE A O 1
ATOM 1393 N N . CYS A 1 186 ? -26.128 -12.608 43.836 1.00 90.12 186 CYS A N 1
ATOM 1394 C CA . CYS A 1 186 ? -26.680 -13.879 44.276 1.00 90.12 186 CYS A CA 1
ATOM 1395 C C . CYS A 1 186 ? -27.228 -14.693 43.086 1.00 90.12 186 CYS A C 1
ATOM 1397 O O . CYS A 1 186 ? -27.565 -14.138 42.037 1.00 90.12 186 CYS A O 1
ATOM 1399 N N . PRO A 1 187 ? -27.363 -16.027 43.219 1.00 87.25 187 PRO A N 1
ATOM 1400 C CA . PRO A 1 187 ? -27.986 -16.849 42.186 1.00 87.25 187 PRO A CA 1
ATOM 1401 C C . PRO A 1 187 ? -29.410 -16.379 41.855 1.00 87.25 187 PRO A C 1
ATOM 1403 O O . PRO A 1 187 ? -30.282 -16.372 42.722 1.00 87.25 187 PRO A O 1
ATOM 1406 N N . GLY A 1 188 ? -29.645 -16.041 40.586 1.00 85.38 188 GLY A N 1
ATOM 1407 C CA . GLY A 1 188 ? -30.924 -15.516 40.095 1.00 85.38 188 GLY A CA 1
ATOM 1408 C C . GLY A 1 188 ? -30.985 -13.991 39.980 1.00 85.38 188 GLY A C 1
ATOM 1409 O O . GLY A 1 188 ? -31.962 -13.486 39.430 1.00 85.38 188 GLY A O 1
ATOM 1410 N N . ASP A 1 189 ? -29.956 -13.273 40.437 1.00 87.38 189 ASP A N 1
ATOM 1411 C CA . ASP A 1 189 ? -29.865 -11.828 40.251 1.00 87.38 189 ASP A CA 1
ATOM 1412 C C . ASP A 1 189 ? -29.578 -11.469 38.791 1.00 87.38 189 ASP A C 1
ATOM 1414 O O . ASP A 1 189 ? -28.911 -12.196 38.050 1.00 87.38 189 ASP A O 1
ATOM 1418 N N . THR A 1 190 ? -30.072 -10.303 38.386 1.00 85.25 190 THR A N 1
ATOM 1419 C CA . THR A 1 190 ? -29.778 -9.699 37.087 1.00 85.25 190 THR A CA 1
ATOM 1420 C C . THR A 1 190 ? -28.728 -8.613 37.250 1.00 85.25 190 THR A C 1
ATOM 1422 O O . THR A 1 190 ? -28.876 -7.749 38.117 1.00 85.25 190 THR A O 1
ATOM 1425 N N . VAL A 1 191 ? -27.725 -8.611 36.375 1.00 86.19 191 VAL A N 1
ATOM 1426 C CA . VAL A 1 191 ? -26.752 -7.521 36.263 1.00 86.19 191 VAL A CA 1
ATOM 1427 C C . VAL A 1 191 ? -27.015 -6.763 34.973 1.00 86.19 191 VAL A C 1
ATOM 1429 O O . VAL A 1 191 ? -27.116 -7.370 33.912 1.00 86.19 191 VAL A O 1
ATOM 1432 N N . SER A 1 192 ? -27.100 -5.442 35.069 1.00 87.44 192 SER A N 1
ATOM 1433 C CA . SER A 1 192 ? -27.027 -4.540 33.922 1.00 87.44 192 SER A CA 1
ATOM 1434 C C . SER A 1 192 ? -25.668 -3.863 33.942 1.00 87.44 192 SER A C 1
ATOM 1436 O O . SER A 1 192 ? -25.283 -3.313 34.972 1.00 87.44 192 SER A O 1
ATOM 1438 N N . ILE A 1 193 ? -24.953 -3.889 32.824 1.00 86.69 193 ILE A N 1
ATOM 1439 C CA . ILE A 1 193 ? -23.663 -3.220 32.657 1.00 86.69 193 ILE A CA 1
ATOM 1440 C C . ILE A 1 193 ? -23.792 -2.257 31.484 1.00 86.69 193 ILE A C 1
ATOM 1442 O O . ILE A 1 193 ? -24.333 -2.627 30.449 1.00 86.69 193 ILE A O 1
ATOM 1446 N N . THR A 1 194 ? -23.282 -1.041 31.651 1.00 87.19 194 THR A N 1
ATOM 1447 C CA . THR A 1 194 ? -23.144 -0.059 30.575 1.00 87.19 194 THR A CA 1
ATOM 1448 C C . THR A 1 194 ? -21.660 0.232 30.403 1.00 87.19 194 THR A C 1
ATOM 1450 O O . THR A 1 194 ? -20.984 0.613 31.365 1.00 87.19 194 THR A O 1
ATOM 1453 N N . ALA A 1 195 ? -21.152 0.065 29.187 1.00 87.00 195 ALA A N 1
ATOM 1454 C CA . ALA A 1 195 ? -19.799 0.442 28.797 1.00 87.00 195 ALA A CA 1
ATOM 1455 C C . ALA A 1 195 ? -19.837 1.251 27.501 1.00 87.00 195 ALA A C 1
ATOM 1457 O O . ALA A 1 195 ? -20.804 1.166 26.750 1.00 87.00 195 ALA A O 1
ATOM 1458 N N . GLU A 1 196 ? -18.778 2.014 27.254 1.00 88.19 196 GLU A N 1
ATOM 1459 C CA . GLU A 1 196 ? -18.597 2.772 26.015 1.00 88.19 196 GLU A CA 1
ATOM 1460 C C . GLU A 1 196 ? -17.204 2.522 25.431 1.00 88.19 196 GLU A C 1
ATOM 1462 O O . GLU A 1 196 ? -16.244 2.242 26.165 1.00 88.19 196 GLU A O 1
ATOM 1467 N N . GLY A 1 197 ? -17.092 2.624 24.107 1.00 90.88 197 GLY A N 1
ATOM 1468 C CA . GLY A 1 197 ? -15.811 2.667 23.421 1.00 90.88 197 GLY A CA 1
ATOM 1469 C C . GLY A 1 197 ? -15.214 4.075 23.460 1.00 90.88 197 GLY A C 1
ATOM 1470 O O . GLY A 1 197 ? -15.851 5.057 23.084 1.00 90.88 197 GLY A O 1
ATOM 1471 N N . ILE A 1 198 ? -13.949 4.183 23.858 1.00 90.88 198 ILE A N 1
ATOM 1472 C CA . ILE A 1 198 ? -13.134 5.385 23.683 1.00 90.88 198 ILE A CA 1
ATOM 1473 C C . ILE A 1 198 ? -12.226 5.184 22.469 1.00 90.88 198 ILE A C 1
ATOM 1475 O O . ILE A 1 198 ? -11.273 4.400 22.481 1.00 90.88 198 ILE A O 1
ATOM 1479 N N . TYR A 1 199 ? -12.497 5.947 21.414 1.00 90.44 199 TYR A N 1
ATOM 1480 C CA . TYR A 1 199 ? -11.778 5.891 20.142 1.00 90.44 199 TYR A CA 1
ATOM 1481 C C . TYR A 1 199 ? -10.801 7.061 20.028 1.00 90.44 199 TYR A C 1
ATOM 1483 O O . TYR A 1 199 ? -11.065 8.062 19.362 1.00 90.44 199 TYR A O 1
ATOM 1491 N N . ASN A 1 200 ? -9.655 6.942 20.701 1.00 85.81 200 ASN A N 1
ATOM 1492 C CA . ASN A 1 200 ? -8.658 8.016 20.816 1.00 85.81 200 ASN A CA 1
ATOM 1493 C C . ASN A 1 200 ? -8.101 8.509 19.469 1.00 85.81 200 ASN A C 1
ATOM 1495 O O . ASN A 1 200 ? -7.580 9.622 19.391 1.00 85.81 200 ASN A O 1
ATOM 1499 N N . LEU A 1 201 ? -8.190 7.684 18.425 1.00 81.88 201 LEU A N 1
ATOM 1500 C CA . LEU A 1 201 ? -7.746 8.016 17.074 1.00 81.88 201 LEU A CA 1
ATOM 1501 C C . LEU A 1 201 ? -8.900 8.167 16.074 1.00 81.88 201 LEU A C 1
ATOM 1503 O O . LEU A 1 201 ? -8.608 8.341 14.896 1.00 81.88 201 LEU A O 1
ATOM 1507 N N . ASN A 1 202 ? -10.169 8.170 16.510 1.00 83.50 202 ASN A N 1
ATOM 1508 C CA . ASN A 1 202 ? -11.318 8.270 15.604 1.00 83.50 202 ASN A CA 1
ATOM 1509 C C . ASN A 1 202 ? -11.139 9.391 14.562 1.00 83.50 202 ASN A C 1
ATOM 1511 O O . ASN A 1 202 ? -10.722 10.502 14.889 1.00 83.50 202 ASN A O 1
ATOM 1515 N N . ASP A 1 203 ? -11.462 9.078 13.306 1.00 78.94 203 ASP A N 1
ATOM 1516 C CA . ASP A 1 203 ? -11.345 9.962 12.142 1.00 78.94 203 ASP A CA 1
ATOM 1517 C C . ASP A 1 203 ? -9.909 10.429 11.816 1.00 78.94 203 ASP A C 1
ATOM 1519 O O . ASP A 1 203 ? -9.712 11.211 10.887 1.00 78.94 203 ASP A O 1
ATOM 1523 N N . SER A 1 204 ? -8.883 9.909 12.502 1.00 74.94 204 SER A N 1
ATOM 1524 C CA . SER A 1 204 ? -7.474 10.087 12.112 1.00 74.94 204 SER A CA 1
ATOM 1525 C C . SER A 1 204 ? -7.161 9.343 10.813 1.00 74.94 204 SER A C 1
ATOM 1527 O O . SER A 1 204 ? -6.435 9.837 9.952 1.00 74.94 204 SER A O 1
ATOM 1529 N N . VAL A 1 205 ? -7.740 8.149 10.661 1.00 70.38 205 VAL A N 1
ATOM 1530 C CA . VAL A 1 205 ? -7.560 7.288 9.487 1.00 70.38 205 VAL A CA 1
ATOM 1531 C C . VAL A 1 205 ? -8.913 6.870 8.911 1.00 70.38 205 VAL A C 1
ATOM 1533 O O . VAL A 1 205 ? -9.187 7.088 7.735 1.00 70.38 205 VAL A O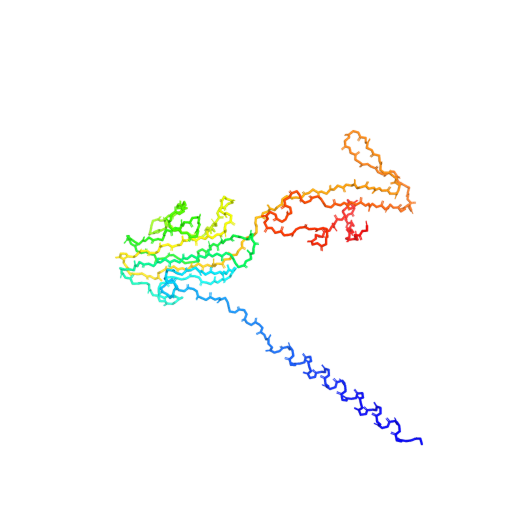 1
ATOM 1536 N N . TYR A 1 206 ? -9.764 6.273 9.741 1.00 74.94 206 TYR A N 1
ATOM 1537 C CA . TYR A 1 206 ? -11.133 5.880 9.413 1.00 74.94 206 TYR A CA 1
ATOM 1538 C C . TYR A 1 206 ? -12.062 6.158 10.597 1.00 74.94 206 TYR A C 1
ATOM 1540 O O . TYR A 1 206 ? -11.611 6.260 11.741 1.00 74.94 206 TYR A O 1
ATOM 1548 N N . HIS A 1 207 ? -13.356 6.266 10.307 1.00 84.06 207 HIS A N 1
ATOM 1549 C CA . HIS A 1 207 ? -14.370 6.517 11.322 1.00 84.06 207 HIS A CA 1
ATOM 1550 C C . HIS A 1 207 ? -14.565 5.300 12.235 1.00 84.06 207 HIS A C 1
ATOM 1552 O O . HIS A 1 207 ? -14.752 4.181 11.756 1.00 84.06 207 HIS A O 1
ATOM 1558 N N . GLN A 1 208 ? -14.544 5.536 13.540 1.00 85.19 208 GLN A N 1
ATOM 1559 C CA . GLN A 1 208 ? -14.783 4.583 14.611 1.00 85.19 208 GLN A CA 1
ATOM 1560 C C . GLN A 1 208 ? -15.851 5.132 15.556 1.00 85.19 208 GLN A C 1
ATOM 1562 O O . GLN A 1 208 ? -15.799 6.278 15.998 1.00 85.19 208 GLN A O 1
ATOM 1567 N N . SER A 1 209 ? -16.819 4.290 15.885 1.00 88.62 209 SER A N 1
ATOM 1568 C CA . SER A 1 209 ? -17.862 4.586 16.861 1.00 88.62 209 SER A CA 1
ATOM 1569 C C . SER A 1 209 ? -18.416 3.291 17.448 1.00 88.62 209 SER A C 1
ATOM 1571 O O . SER A 1 209 ? -18.217 2.211 16.875 1.00 88.62 209 SER A O 1
ATOM 1573 N N . ASP A 1 210 ? -19.191 3.408 18.526 1.00 86.56 210 ASP A N 1
ATOM 1574 C CA . ASP A 1 210 ? -19.919 2.273 19.101 1.00 86.56 210 ASP A CA 1
ATOM 1575 C C . ASP A 1 210 ? -20.890 1.649 18.079 1.00 86.56 210 ASP A C 1
ATOM 1577 O O . ASP A 1 210 ? -21.132 0.449 18.102 1.00 86.56 210 ASP A O 1
ATOM 1581 N N . LEU A 1 211 ? -21.396 2.434 17.115 1.00 84.25 211 LEU A N 1
ATOM 1582 C CA . LEU A 1 211 ? -22.295 1.958 16.051 1.00 84.25 211 LEU A CA 1
ATOM 1583 C C . LEU A 1 211 ? -21.598 1.092 14.995 1.00 84.25 211 LEU A C 1
ATOM 1585 O O . LEU A 1 211 ? -22.262 0.389 14.235 1.00 84.25 211 LEU A O 1
ATOM 1589 N N . THR A 1 212 ? -20.275 1.191 14.894 1.00 81.75 212 THR A N 1
ATOM 1590 C CA . THR A 1 212 ? -19.458 0.459 13.916 1.00 81.75 212 THR A CA 1
ATOM 1591 C C . THR A 1 212 ? -18.603 -0.620 14.579 1.00 81.75 212 THR A C 1
ATOM 1593 O O . THR A 1 212 ? -17.690 -1.138 13.938 1.00 81.75 212 THR A O 1
ATOM 1596 N N . THR A 1 213 ? -18.856 -0.922 15.855 1.00 82.38 213 THR A N 1
ATOM 1597 C CA . THR A 1 213 ? -18.052 -1.832 16.676 1.00 82.38 213 THR A CA 1
ATOM 1598 C C . THR A 1 213 ? -18.940 -2.912 17.282 1.00 82.38 213 THR A C 1
ATOM 1600 O O . THR A 1 213 ? -19.997 -2.613 17.830 1.00 82.38 213 THR A O 1
ATOM 1603 N N . ASP A 1 214 ? -18.491 -4.164 17.223 1.00 83.38 214 ASP A N 1
ATOM 1604 C CA . ASP A 1 214 ? -19.154 -5.269 17.912 1.00 83.38 214 ASP A CA 1
ATOM 1605 C C . ASP A 1 214 ? -18.607 -5.388 19.340 1.00 83.38 214 ASP A C 1
ATOM 1607 O O . ASP A 1 214 ? -17.418 -5.647 19.545 1.00 83.38 214 ASP A O 1
ATOM 1611 N N . PHE A 1 215 ? 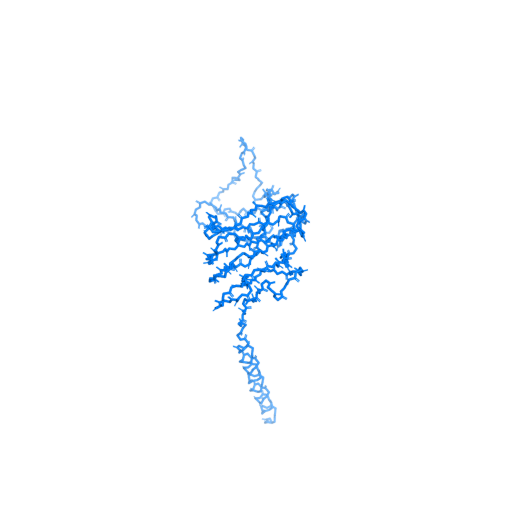-19.481 -5.220 20.333 1.00 83.88 215 PHE A N 1
ATOM 1612 C CA . PHE A 1 215 ? -19.158 -5.477 21.736 1.00 83.88 215 PHE A CA 1
ATOM 1613 C C . PHE A 1 215 ? -19.501 -6.926 22.077 1.00 83.88 215 PHE A C 1
ATOM 1615 O O . PHE A 1 215 ? -20.618 -7.383 21.834 1.00 83.88 215 PHE A O 1
ATOM 1622 N N . ILE A 1 216 ? -18.530 -7.652 22.633 1.00 85.69 216 ILE A N 1
ATOM 1623 C CA . ILE A 1 216 ? 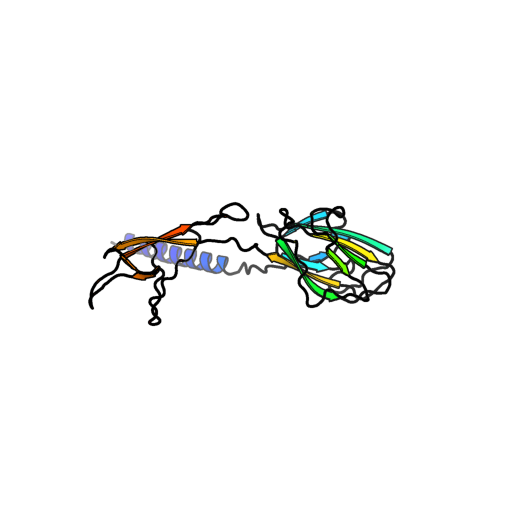-18.692 -9.044 23.059 1.00 85.69 216 ILE A CA 1
ATOM 1624 C C . ILE A 1 216 ? -18.376 -9.123 24.548 1.00 85.69 216 ILE A C 1
ATOM 1626 O O . ILE A 1 216 ? -17.248 -8.867 24.969 1.00 85.69 216 ILE A O 1
ATOM 1630 N N . TRP A 1 217 ? -19.372 -9.512 25.333 1.00 83.62 217 TRP A N 1
ATOM 1631 C CA . TRP A 1 217 ? -19.250 -9.768 26.760 1.00 83.62 217 TRP A CA 1
ATOM 1632 C C . TRP A 1 217 ? -18.989 -11.256 26.986 1.00 83.62 217 TRP A C 1
ATOM 1634 O O . TRP A 1 217 ? -19.852 -12.086 26.700 1.00 83.62 217 TRP A O 1
ATOM 1644 N N . ASP A 1 218 ? -17.805 -11.603 27.489 1.00 87.19 218 ASP A N 1
ATOM 1645 C CA . ASP A 1 218 ? -17.461 -12.968 27.905 1.00 87.19 218 ASP A CA 1
ATOM 1646 C C . ASP A 1 218 ? -17.611 -13.102 29.424 1.00 87.19 218 ASP A C 1
ATOM 1648 O O . ASP A 1 218 ? -16.928 -12.424 30.193 1.00 87.19 218 ASP A O 1
ATOM 1652 N N . MET A 1 219 ? -18.501 -13.996 29.856 1.00 81.25 219 MET A N 1
ATOM 1653 C CA . MET A 1 219 ? -18.789 -14.235 31.275 1.00 81.25 219 MET A CA 1
ATOM 1654 C C . MET A 1 219 ? -17.877 -15.307 31.903 1.00 81.25 219 MET A C 1
ATOM 1656 O O . MET A 1 219 ? -18.073 -15.694 33.055 1.00 81.25 219 MET A O 1
ATOM 1660 N N . GLY A 1 220 ? -16.899 -15.837 31.159 1.00 78.38 220 GLY A N 1
ATOM 1661 C CA . GLY A 1 220 ? -15.878 -16.774 31.645 1.00 78.38 220 GLY A CA 1
ATOM 1662 C C . GLY A 1 220 ? -16.342 -18.227 31.815 1.00 78.38 220 GLY A C 1
ATOM 1663 O O . GLY A 1 220 ? -15.549 -19.098 32.171 1.00 78.38 220 GLY A O 1
ATOM 1664 N N . ASN A 1 221 ? -17.613 -18.523 31.543 1.00 81.31 221 ASN A N 1
ATOM 1665 C CA . ASN A 1 221 ? -18.216 -19.864 31.572 1.00 81.31 221 ASN A CA 1
ATOM 1666 C C . ASN A 1 221 ? -18.520 -20.414 30.158 1.00 81.31 221 ASN A C 1
ATOM 1668 O O . ASN A 1 221 ? -19.208 -21.427 30.026 1.00 81.31 221 ASN A O 1
ATOM 1672 N N . GLY A 1 222 ? -18.042 -19.735 29.109 1.00 79.69 222 GLY A N 1
ATOM 1673 C CA . GLY A 1 222 ? -18.324 -20.060 27.709 1.00 79.69 222 GLY A CA 1
ATOM 1674 C C . GLY A 1 222 ? -19.646 -19.502 27.168 1.00 79.69 222 GLY A C 1
ATOM 1675 O O . GLY A 1 222 ? -20.011 -19.833 26.040 1.00 79.69 222 GLY A O 1
ATOM 1676 N N . THR A 1 223 ? -20.369 -18.677 27.937 1.00 78.38 223 THR A N 1
ATOM 1677 C CA . THR A 1 223 ? -21.502 -17.888 27.429 1.00 78.38 223 THR A CA 1
ATOM 1678 C C . THR A 1 223 ? -21.041 -16.491 27.037 1.00 78.38 223 THR A C 1
ATOM 1680 O O . THR A 1 223 ? -20.373 -15.824 27.828 1.00 78.38 223 THR A O 1
ATOM 1683 N N . PHE A 1 224 ? -21.449 -16.060 25.844 1.00 82.25 224 PHE A N 1
ATOM 1684 C CA . PHE A 1 224 ? -21.172 -14.734 25.302 1.00 82.25 224 PHE A CA 1
ATOM 1685 C C . PHE A 1 224 ? -22.476 -13.960 25.123 1.00 82.25 224 PHE A C 1
ATOM 1687 O O . PHE A 1 224 ? -23.480 -14.549 24.714 1.00 82.25 224 PHE A O 1
ATOM 1694 N N . ASP A 1 225 ? -22.440 -12.657 25.383 1.00 79.06 225 ASP A N 1
ATOM 1695 C CA . ASP A 1 225 ? -23.518 -11.728 25.047 1.00 79.06 225 ASP A CA 1
ATOM 1696 C C . ASP A 1 225 ? -22.999 -10.652 24.085 1.00 79.06 225 ASP A C 1
ATOM 1698 O O . ASP A 1 225 ? -21.867 -10.187 24.202 1.00 79.06 225 ASP A O 1
ATOM 1702 N N . THR A 1 226 ? -23.822 -10.279 23.112 1.00 78.94 226 THR A N 1
ATOM 1703 C CA . THR A 1 226 ? -23.537 -9.220 22.132 1.00 78.94 226 THR A CA 1
ATOM 1704 C C . THR A 1 226 ? -24.546 -8.079 22.228 1.00 78.94 226 THR A C 1
ATOM 1706 O O . THR A 1 226 ? -24.609 -7.229 21.341 1.00 78.94 226 THR A O 1
ATOM 1709 N N . ALA A 1 227 ? -25.409 -8.089 23.249 1.00 68.69 227 ALA A N 1
ATOM 1710 C CA . ALA A 1 227 ? -26.353 -7.016 23.491 1.00 68.69 227 ALA A CA 1
ATOM 1711 C C . ALA A 1 227 ? -25.608 -5.716 23.830 1.00 68.69 227 ALA A C 1
ATOM 1713 O O . ALA A 1 227 ? -24.718 -5.678 24.681 1.00 68.69 227 ALA A O 1
ATOM 1714 N N . ILE A 1 228 ? -26.004 -4.647 23.141 1.00 60.38 228 ILE A N 1
ATOM 1715 C CA . ILE A 1 228 ? -25.528 -3.284 23.360 1.00 60.38 228 ILE A CA 1
ATOM 1716 C C . ILE A 1 228 ? -26.694 -2.532 24.011 1.00 60.38 228 ILE A C 1
ATOM 1718 O O . ILE A 1 228 ? -27.754 -2.405 23.389 1.00 60.38 228 ILE A O 1
ATOM 1722 N N . THR A 1 229 ? -26.534 -2.081 25.256 1.00 53.81 229 THR A N 1
ATOM 1723 C CA . THR A 1 229 ? -27.504 -1.221 25.962 1.00 53.81 229 THR A CA 1
ATOM 1724 C C . THR A 1 229 ? -26.812 -0.145 26.767 1.00 53.81 229 THR A C 1
ATOM 1726 O O . THR A 1 229 ? -25.892 -0.503 27.538 1.00 53.81 229 THR A O 1
#

pLDDT: mean 85.71, std 16.57, range [39.62, 98.81]